Protein AF-A7S942-F1 (afdb_monomer)

Structure (mmCIF, N/CA/C/O backbone):
data_AF-A7S942-F1
#
_entry.id   AF-A7S942-F1
#
loop_
_atom_site.group_PDB
_atom_site.id
_atom_site.type_symbol
_atom_site.label_atom_id
_atom_site.label_alt_id
_atom_site.label_comp_id
_atom_site.label_asym_id
_atom_site.label_entity_id
_atom_site.la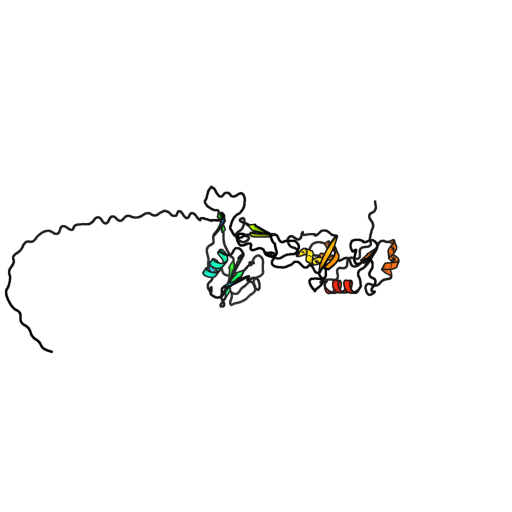bel_seq_id
_atom_site.pdbx_PDB_ins_code
_atom_site.Cartn_x
_atom_site.Cartn_y
_atom_site.Cartn_z
_atom_site.occupancy
_atom_site.B_iso_or_equiv
_atom_site.auth_seq_id
_atom_site.auth_comp_id
_atom_site.auth_asym_id
_atom_site.auth_atom_id
_atom_site.pdbx_PDB_model_num
ATOM 1 N N . MET A 1 1 ? 13.185 -8.027 -92.744 1.00 34.44 1 MET A N 1
ATOM 2 C CA . MET A 1 1 ? 13.408 -8.839 -93.962 1.00 34.44 1 MET A CA 1
ATOM 3 C C . MET A 1 1 ? 14.396 -8.065 -94.830 1.00 34.44 1 MET A C 1
ATOM 5 O O . MET A 1 1 ? 14.131 -6.890 -95.014 1.00 34.44 1 MET A O 1
ATOM 9 N N . ALA A 1 2 ? 15.506 -8.681 -95.282 1.00 33.75 2 ALA A N 1
ATOM 10 C CA . ALA A 1 2 ? 16.652 -8.059 -96.000 1.00 33.75 2 ALA A CA 1
ATOM 11 C C . ALA A 1 2 ? 17.402 -6.930 -95.217 1.00 33.75 2 ALA A C 1
ATOM 13 O O . ALA A 1 2 ? 16.785 -6.217 -94.440 1.00 33.75 2 ALA A O 1
ATOM 14 N N . ARG A 1 3 ? 18.746 -6.810 -95.173 1.00 27.22 3 ARG A N 1
ATOM 15 C CA . ARG A 1 3 ? 19.821 -6.839 -96.208 1.00 27.22 3 ARG A CA 1
ATOM 16 C C . ARG A 1 3 ? 19.696 -5.655 -97.195 1.00 27.22 3 ARG A C 1
ATOM 18 O O . ARG A 1 3 ? 18.591 -5.383 -97.626 1.00 27.22 3 ARG A O 1
ATOM 25 N N . HIS A 1 4 ? 20.755 -4.950 -97.616 1.00 33.97 4 HIS A N 1
ATOM 26 C CA . HIS A 1 4 ? 22.210 -5.160 -97.465 1.00 33.97 4 HIS A CA 1
ATOM 27 C C . HIS A 1 4 ? 23.001 -3.834 -97.591 1.00 33.97 4 HIS A C 1
ATOM 29 O O . HIS A 1 4 ? 22.507 -2.862 -98.143 1.00 33.97 4 HIS A O 1
ATOM 35 N N . LYS A 1 5 ? 24.246 -3.878 -97.099 1.00 33.66 5 LYS A N 1
ATOM 36 C CA . LYS A 1 5 ? 25.461 -3.081 -97.404 1.00 33.66 5 LYS A CA 1
ATOM 37 C C . LYS A 1 5 ? 25.443 -2.063 -98.573 1.00 33.66 5 LYS A C 1
ATOM 39 O O . LYS A 1 5 ? 25.055 -2.424 -99.679 1.00 33.66 5 LYS A O 1
ATOM 44 N N . ASN A 1 6 ? 26.118 -0.915 -98.382 1.00 33.31 6 ASN A N 1
ATOM 45 C CA . ASN A 1 6 ? 27.446 -0.646 -98.992 1.00 33.31 6 ASN A CA 1
ATOM 46 C C . ASN A 1 6 ? 28.085 0.695 -98.536 1.00 33.31 6 ASN A C 1
ATOM 48 O O . ASN A 1 6 ? 27.635 1.771 -98.909 1.00 33.31 6 ASN A O 1
ATOM 52 N N . THR A 1 7 ? 29.199 0.611 -97.799 1.00 34.44 7 THR A N 1
ATOM 53 C CA . THR A 1 7 ? 30.398 1.480 -97.944 1.00 34.44 7 THR A CA 1
ATOM 54 C C . THR A 1 7 ? 31.207 1.009 -99.181 1.00 34.44 7 THR A C 1
ATOM 56 O O . THR A 1 7 ? 30.840 -0.052 -99.698 1.00 34.44 7 THR A O 1
ATOM 59 N N . PRO A 1 8 ? 32.287 1.668 -99.691 1.00 45.91 8 PRO A N 1
ATOM 60 C CA . PRO A 1 8 ? 33.319 2.505 -99.028 1.00 45.91 8 PRO A CA 1
ATOM 61 C C . PRO A 1 8 ? 33.606 3.821 -99.834 1.00 45.91 8 PRO A C 1
ATOM 63 O O . PRO A 1 8 ? 32.652 4.323 -100.412 1.00 45.91 8 PRO A O 1
ATOM 66 N N . LEU A 1 9 ? 34.775 4.496 -99.935 1.00 30.47 9 LEU A N 1
ATOM 67 C CA . LEU A 1 9 ? 36.176 4.326 -99.467 1.00 30.47 9 LEU A CA 1
ATOM 68 C C . LEU A 1 9 ? 36.934 5.691 -99.512 1.00 30.47 9 LEU A C 1
ATOM 70 O O . LEU A 1 9 ? 36.535 6.554 -100.287 1.00 30.47 9 LEU A O 1
ATOM 74 N N . GLY A 1 10 ? 38.047 5.868 -98.772 1.00 30.11 10 GLY A N 1
ATOM 75 C CA . GLY A 1 10 ? 39.013 6.988 -98.952 1.00 30.11 10 GLY A CA 1
ATOM 76 C C . GLY A 1 10 ? 39.437 7.677 -97.639 1.00 30.11 10 GLY A C 1
ATOM 77 O O . GLY A 1 10 ? 38.800 8.634 -97.226 1.00 30.11 10 GLY A O 1
ATOM 78 N N . ILE A 1 11 ? 40.316 7.100 -96.808 1.00 32.66 11 ILE A N 1
ATOM 79 C CA . ILE A 1 11 ? 41.802 7.099 -96.879 1.00 32.66 11 ILE A CA 1
ATOM 80 C C . ILE A 1 11 ? 42.457 8.458 -96.506 1.00 32.66 11 ILE A C 1
ATOM 82 O O . ILE A 1 11 ? 42.504 9.371 -97.316 1.00 32.66 11 ILE A O 1
ATOM 86 N N . SER A 1 12 ? 42.956 8.522 -95.255 1.00 29.89 12 SER A N 1
ATOM 87 C CA . SER A 1 12 ? 44.301 8.927 -94.743 1.00 29.89 12 SER A CA 1
ATOM 88 C C . SER A 1 12 ? 45.365 9.576 -95.676 1.00 29.89 12 SER A C 1
ATOM 90 O O . SER A 1 12 ? 45.293 9.355 -96.878 1.00 29.89 12 SER A O 1
ATOM 92 N N . PRO A 1 13 ? 46.459 10.213 -95.160 1.00 42.75 13 PRO A N 1
ATOM 93 C CA . PRO A 1 13 ? 46.978 10.128 -93.780 1.00 42.75 13 PRO A CA 1
ATOM 94 C C . PRO A 1 13 ? 47.494 11.422 -93.093 1.00 42.75 13 PRO A C 1
ATOM 96 O O . PRO A 1 13 ? 47.703 12.474 -93.685 1.00 42.75 13 PRO A O 1
ATOM 99 N N . SER A 1 14 ? 47.765 11.232 -91.797 1.00 30.83 14 SER A N 1
ATOM 100 C CA . SER A 1 14 ? 48.616 11.964 -90.837 1.00 30.83 14 SER A CA 1
ATOM 101 C C . SER A 1 14 ? 49.996 12.437 -91.369 1.00 30.83 14 SER A C 1
ATOM 103 O O . SER A 1 14 ? 50.454 11.909 -92.383 1.00 30.83 14 SER A O 1
ATOM 105 N N . PRO A 1 15 ? 50.739 13.318 -90.645 1.00 42.16 15 PRO A N 1
ATOM 106 C CA . PRO A 1 15 ? 51.550 12.831 -89.509 1.00 42.16 15 PRO A CA 1
ATOM 107 C C . PRO A 1 15 ? 51.756 13.757 -88.279 1.00 42.16 15 PRO A C 1
ATOM 109 O O . PRO A 1 15 ? 51.834 14.973 -88.373 1.00 42.16 15 PRO A O 1
ATOM 112 N N . LEU A 1 16 ? 51.942 13.076 -87.138 1.00 28.72 16 LEU A N 1
ATOM 113 C CA . LEU A 1 16 ? 52.778 13.365 -85.953 1.00 28.72 16 LEU A CA 1
ATOM 114 C C . LEU A 1 16 ? 52.874 14.780 -85.330 1.00 28.72 16 LEU A C 1
ATOM 116 O O . LEU A 1 16 ? 53.454 15.705 -85.884 1.00 28.72 16 LEU A O 1
ATOM 120 N N . GLY A 1 17 ? 52.560 14.817 -84.028 1.00 30.25 17 GLY A N 1
ATOM 121 C CA . GLY A 1 17 ? 53.091 15.775 -83.052 1.00 30.25 17 GLY A CA 1
ATOM 122 C C . GLY A 1 17 ? 53.088 15.176 -81.638 1.00 30.25 17 GLY A C 1
ATOM 123 O O . GLY A 1 17 ? 52.076 15.230 -80.946 1.00 30.25 17 GLY A O 1
ATOM 124 N N . LEU A 1 18 ? 54.200 14.567 -81.208 1.00 31.45 18 LEU A N 1
ATOM 125 C CA . LEU A 1 18 ? 54.407 14.158 -79.808 1.00 31.45 18 LEU A CA 1
ATOM 126 C C . LEU A 1 18 ? 54.722 15.391 -78.946 1.00 31.45 18 LEU A C 1
ATOM 128 O O . LEU A 1 18 ? 55.593 16.160 -79.334 1.00 31.45 18 LEU A O 1
ATOM 132 N N . SER A 1 19 ? 54.141 15.495 -77.742 1.00 32.22 19 SER A N 1
ATOM 133 C CA . SER A 1 19 ? 54.883 15.663 -76.469 1.00 32.22 19 SER A CA 1
ATOM 134 C C . SER A 1 19 ? 53.949 15.923 -75.270 1.00 32.22 19 SER A C 1
ATOM 136 O O . SER A 1 19 ? 52.896 16.531 -75.415 1.00 32.22 19 SER A O 1
ATOM 138 N N . GLY A 1 20 ? 54.389 15.525 -74.070 1.00 33.91 20 GLY A N 1
ATOM 139 C CA . GLY A 1 20 ? 54.101 16.267 -72.834 1.00 33.91 20 GLY A CA 1
ATOM 140 C C . GLY A 1 20 ? 52.735 16.074 -72.165 1.00 33.91 20 GLY A C 1
ATOM 141 O O . GLY A 1 20 ? 51.849 16.915 -72.280 1.00 33.91 20 GLY A O 1
ATOM 142 N N . LYS A 1 21 ? 52.608 15.049 -71.311 1.00 34.78 21 LYS A N 1
ATOM 143 C CA . LYS A 1 21 ? 51.589 15.059 -70.245 1.00 34.78 21 LYS A CA 1
ATOM 144 C C . LYS A 1 21 ? 51.932 16.148 -69.220 1.00 34.78 21 LYS A C 1
ATOM 146 O O . LYS A 1 21 ? 52.963 16.039 -68.564 1.00 34.78 21 LYS A O 1
ATOM 151 N N . ILE A 1 22 ? 51.028 17.099 -68.986 1.00 38.22 22 ILE A N 1
ATOM 152 C CA . ILE A 1 22 ? 50.973 17.857 -67.727 1.00 38.22 22 ILE A CA 1
ATOM 153 C C . ILE A 1 22 ? 49.636 17.532 -67.068 1.00 38.22 22 ILE A C 1
ATOM 155 O O . ILE A 1 22 ? 48.564 17.868 -67.566 1.00 38.22 22 ILE A O 1
ATOM 159 N N . MET A 1 23 ? 49.714 16.787 -65.969 1.00 35.59 23 MET A N 1
ATOM 160 C CA . MET A 1 23 ? 48.558 16.302 -65.228 1.00 35.59 23 MET A CA 1
ATOM 161 C C . MET A 1 23 ? 48.046 17.429 -64.328 1.00 35.59 23 MET A C 1
ATOM 163 O O . MET A 1 23 ? 48.700 17.778 -63.350 1.00 35.59 23 MET A O 1
ATOM 167 N N . SER A 1 24 ? 46.899 18.018 -64.675 1.00 36.00 24 SER A N 1
ATOM 168 C CA . SER A 1 24 ? 46.267 19.055 -63.854 1.00 36.00 24 SER A CA 1
ATOM 169 C C . SER A 1 24 ? 45.691 18.425 -62.585 1.00 36.00 24 SER A C 1
ATOM 171 O O . SER A 1 24 ? 44.648 17.769 -62.613 1.00 36.00 24 SER A O 1
ATOM 173 N N . ILE A 1 25 ? 46.414 18.571 -61.475 1.00 41.03 25 ILE A N 1
ATOM 174 C CA . ILE A 1 25 ? 46.003 18.076 -60.161 1.00 41.03 25 ILE A CA 1
ATOM 175 C C . ILE A 1 25 ? 45.047 19.110 -59.562 1.00 41.03 25 ILE A C 1
ATOM 177 O O . ILE A 1 25 ? 45.483 20.148 -59.066 1.00 41.03 25 ILE A O 1
ATOM 181 N N . LEU A 1 26 ? 43.740 18.828 -59.591 1.00 39.12 26 LEU A N 1
ATOM 182 C CA . LEU A 1 26 ? 42.778 19.583 -58.786 1.00 39.12 26 LEU A CA 1
ATOM 183 C C . LEU A 1 26 ? 43.170 19.460 -57.303 1.00 39.12 26 LEU A C 1
ATOM 185 O O . LEU A 1 26 ? 43.306 18.331 -56.818 1.00 39.12 26 LEU A O 1
ATOM 189 N N . PRO A 1 27 ? 43.287 20.567 -56.547 1.00 44.50 27 PRO A N 1
ATOM 190 C CA . PRO A 1 27 ? 43.413 20.490 -55.103 1.00 44.50 27 PRO A CA 1
ATOM 191 C C . PRO A 1 27 ? 42.068 20.039 -54.526 1.00 44.50 27 PRO A C 1
ATOM 193 O O . PRO A 1 27 ? 41.159 20.840 -54.303 1.00 44.50 27 PRO A O 1
ATOM 196 N N . PHE A 1 28 ? 41.940 18.735 -54.278 1.00 44.09 28 PHE A N 1
ATOM 197 C CA . PHE A 1 28 ? 40.869 18.186 -53.455 1.00 44.09 28 PHE A CA 1
ATOM 198 C C . PHE A 1 28 ? 41.079 18.703 -52.026 1.00 44.09 28 PHE A C 1
ATOM 200 O O . PHE A 1 28 ? 41.795 18.103 -51.225 1.00 44.09 28 PHE A O 1
ATOM 207 N N . MET A 1 29 ? 40.485 19.860 -51.724 1.00 42.03 29 MET A N 1
ATOM 208 C CA . MET A 1 29 ? 40.439 20.423 -50.379 1.00 42.03 29 MET A CA 1
ATOM 209 C C . MET A 1 29 ? 39.590 19.501 -49.505 1.00 42.03 29 MET A C 1
ATOM 211 O O . MET A 1 29 ? 38.385 19.690 -49.349 1.00 42.03 29 MET A O 1
ATOM 215 N N . LEU A 1 30 ? 40.237 18.474 -48.949 1.00 44.47 30 LEU A N 1
ATOM 216 C CA . LEU A 1 30 ? 39.705 17.644 -47.880 1.00 44.47 30 LEU A CA 1
ATOM 217 C C . LEU A 1 30 ? 39.506 18.532 -46.654 1.00 44.47 30 LEU A C 1
ATOM 219 O O . LEU A 1 30 ? 40.376 18.651 -45.790 1.00 44.47 30 LEU A O 1
ATOM 223 N N . VAL A 1 31 ? 38.331 19.157 -46.589 1.00 44.62 31 VAL A N 1
ATOM 224 C CA . VAL A 1 31 ? 37.811 19.763 -45.371 1.00 44.62 31 VAL A CA 1
ATOM 225 C C . VAL A 1 31 ? 37.584 18.622 -44.388 1.00 44.62 31 VAL A C 1
ATOM 227 O O . VAL A 1 31 ? 36.506 18.032 -44.317 1.00 44.62 31 VAL A O 1
ATOM 230 N N . PHE A 1 32 ? 38.625 18.297 -43.621 1.00 45.38 32 PHE A N 1
ATOM 231 C CA . PHE A 1 32 ? 38.483 17.562 -42.378 1.00 45.38 32 PHE A CA 1
ATOM 232 C C . PHE A 1 32 ? 37.648 18.432 -41.443 1.00 45.38 32 PHE A C 1
ATOM 234 O O . PHE A 1 32 ? 38.178 19.222 -40.664 1.00 45.38 32 PHE A O 1
ATOM 241 N N . ALA A 1 33 ? 36.327 18.290 -41.547 1.00 44.78 33 ALA A N 1
ATOM 242 C CA . ALA A 1 33 ? 35.380 18.799 -40.578 1.00 44.78 33 ALA A CA 1
ATOM 243 C C . ALA A 1 33 ? 35.640 18.057 -39.263 1.00 44.78 33 ALA A C 1
ATOM 245 O O . ALA A 1 33 ? 35.042 17.024 -38.962 1.00 44.78 33 ALA A O 1
ATOM 246 N N . SER A 1 34 ? 36.590 18.577 -38.491 1.00 47.50 34 SER A N 1
ATOM 247 C CA . SER A 1 34 ? 36.948 18.130 -37.156 1.00 47.50 34 SER A CA 1
ATOM 248 C C . SER A 1 34 ? 35.849 18.538 -36.178 1.00 47.50 34 SER A C 1
ATOM 250 O O . SER A 1 34 ? 36.061 19.304 -35.241 1.00 47.50 34 SER A O 1
ATOM 252 N N . ILE A 1 35 ? 34.656 17.9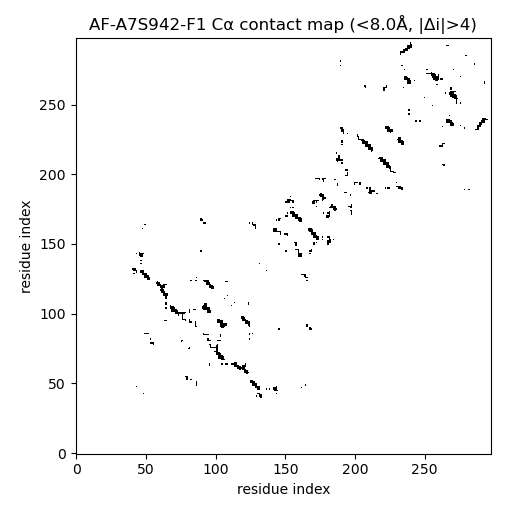60 -36.364 1.00 52.94 35 ILE A N 1
ATOM 253 C CA . ILE A 1 35 ? 33.538 18.022 -35.423 1.00 52.94 35 ILE A CA 1
ATOM 254 C C . ILE A 1 35 ? 33.885 17.146 -34.205 1.00 52.94 35 ILE A C 1
ATOM 256 O O . ILE A 1 35 ? 33.188 16.198 -33.852 1.00 52.94 35 ILE A O 1
ATOM 260 N N . ARG A 1 36 ? 34.954 17.510 -33.483 1.00 51.25 36 ARG A N 1
ATOM 261 C CA . ARG A 1 36 ? 35.120 17.208 -32.054 1.00 51.25 36 ARG A CA 1
ATOM 262 C C . ARG A 1 36 ? 34.217 18.143 -31.245 1.00 51.25 36 ARG A C 1
ATOM 264 O O . ARG A 1 36 ? 34.647 18.838 -30.334 1.00 51.25 36 ARG A O 1
ATOM 271 N N . GLY A 1 37 ? 32.943 18.144 -31.621 1.00 44.31 37 GLY A N 1
ATOM 272 C CA . GLY A 1 37 ? 31.853 18.888 -31.015 1.00 44.31 37 GLY A CA 1
ATOM 273 C C . GLY A 1 37 ? 30.874 17.930 -30.354 1.00 44.31 37 GLY A C 1
ATOM 274 O O . GLY A 1 37 ? 29.687 17.960 -30.661 1.00 44.31 37 GLY A O 1
ATOM 275 N N . HIS A 1 38 ? 31.348 17.070 -29.447 1.00 36.78 38 HIS A N 1
ATOM 276 C CA . HIS A 1 38 ? 30.457 16.362 -28.524 1.00 36.78 38 HIS A CA 1
ATOM 277 C C . HIS A 1 38 ? 29.955 17.325 -27.442 1.00 36.78 38 HIS A C 1
ATOM 279 O O . HIS A 1 38 ? 30.196 17.139 -26.252 1.00 36.78 38 HIS A O 1
ATOM 285 N N . VAL A 1 39 ? 29.190 18.3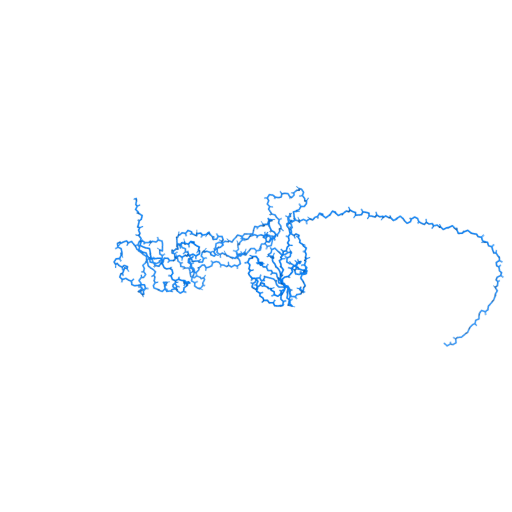36 -27.862 1.00 37.84 39 VAL A N 1
ATOM 286 C CA . VAL A 1 39 ? 28.248 19.017 -26.976 1.00 37.84 39 VAL A CA 1
ATOM 287 C C . VAL A 1 39 ? 27.049 18.086 -26.817 1.00 37.84 39 VAL A C 1
ATOM 289 O O . VAL A 1 39 ? 25.968 18.319 -27.349 1.00 37.84 39 VAL A O 1
ATOM 292 N N . ILE A 1 40 ? 27.248 16.996 -26.069 1.00 45.62 40 ILE A N 1
ATOM 293 C CA . ILE A 1 40 ? 26.134 16.257 -25.476 1.00 45.62 40 ILE A CA 1
ATOM 294 C C . ILE A 1 40 ? 25.662 17.094 -24.285 1.00 45.62 40 ILE A C 1
ATOM 296 O O . ILE A 1 40 ? 25.871 16.753 -23.123 1.00 45.62 40 ILE A O 1
ATOM 300 N N . ALA A 1 41 ? 25.025 18.224 -24.588 1.00 47.28 41 ALA A N 1
ATOM 301 C CA . ALA A 1 41 ? 24.098 18.821 -23.653 1.00 47.28 41 ALA A CA 1
ATOM 302 C C . ALA A 1 41 ? 22.946 17.819 -23.528 1.00 47.28 41 ALA A C 1
ATOM 304 O O . ALA A 1 41 ? 22.074 17.758 -24.393 1.00 47.28 41 ALA A O 1
ATOM 305 N N . GLN A 1 42 ? 22.979 16.983 -22.487 1.00 59.25 42 GLN A N 1
ATOM 306 C CA . GLN A 1 42 ? 21.836 16.160 -22.104 1.00 59.25 42 GLN A CA 1
ATOM 307 C C . GLN A 1 42 ? 20.739 17.111 -21.621 1.00 59.25 42 GLN A C 1
ATOM 309 O O . GLN A 1 42 ? 20.647 17.467 -20.447 1.00 59.25 42 GLN A O 1
ATOM 314 N N . THR A 1 43 ? 19.955 17.598 -22.579 1.00 64.25 43 THR A N 1
ATOM 315 C CA . THR A 1 43 ? 18.843 18.507 -22.353 1.00 64.25 43 THR A CA 1
ATOM 316 C C . THR A 1 43 ? 17.736 17.737 -21.654 1.00 64.25 43 THR A C 1
ATOM 318 O O . THR A 1 43 ? 17.036 16.929 -22.255 1.00 64.25 43 THR A O 1
ATOM 321 N N . CYS A 1 44 ? 17.590 17.983 -20.356 1.00 74.69 44 CYS A N 1
ATOM 322 C CA . CYS A 1 44 ? 16.469 17.501 -19.564 1.00 74.69 44 CYS A CA 1
ATOM 323 C C . CYS A 1 44 ? 15.390 18.583 -19.566 1.00 74.69 44 CYS A C 1
ATOM 325 O O . CYS A 1 44 ? 15.536 19.543 -18.809 1.00 74.69 44 CYS A O 1
ATOM 327 N N . PRO A 1 45 ? 14.314 18.473 -20.376 1.00 68.00 45 PRO A N 1
ATOM 328 C CA . PRO A 1 45 ? 13.369 19.578 -20.570 1.00 68.00 45 PRO A CA 1
ATOM 329 C C . PRO A 1 45 ? 12.664 19.996 -19.276 1.00 68.00 45 PRO A C 1
ATOM 331 O O . PRO A 1 45 ? 12.244 21.138 -19.140 1.00 68.00 45 PRO A O 1
ATOM 334 N N . GLN A 1 46 ? 12.561 19.064 -18.323 1.00 72.19 46 GLN A N 1
ATOM 335 C CA . GLN A 1 46 ? 11.953 19.272 -17.010 1.00 72.19 46 GLN A CA 1
ATOM 336 C C . GLN A 1 46 ? 12.977 19.585 -15.905 1.00 72.19 46 GLN A C 1
ATOM 338 O O . GLN A 1 46 ? 12.577 19.996 -14.825 1.00 72.19 46 GLN A O 1
ATOM 343 N N . GLY A 1 47 ? 14.283 19.421 -16.151 1.00 77.44 47 GLY A N 1
ATOM 344 C CA . GLY A 1 47 ? 15.358 19.648 -15.174 1.00 77.44 47 GLY A CA 1
ATOM 345 C C . GLY A 1 47 ? 16.177 18.399 -14.832 1.00 77.44 47 GLY A C 1
ATOM 346 O O . GLY A 1 47 ? 17.402 18.452 -14.882 1.00 77.44 47 GLY A O 1
ATOM 347 N N . VAL A 1 48 ? 15.542 17.262 -14.537 1.00 84.56 48 VAL A N 1
ATOM 348 C CA . VAL A 1 48 ? 16.230 16.004 -14.182 1.00 84.56 48 VAL A CA 1
ATOM 349 C C . VAL A 1 48 ? 15.797 14.855 -15.093 1.00 84.56 48 VAL A C 1
ATOM 351 O O . VAL A 1 48 ? 14.607 14.652 -15.320 1.00 84.56 48 VAL A O 1
ATOM 354 N N . CYS A 1 49 ? 16.766 14.076 -15.582 1.00 87.19 49 CYS A N 1
ATOM 355 C CA . CYS A 1 49 ? 16.546 12.838 -16.335 1.00 87.19 49 CYS A CA 1
ATOM 356 C C . CYS A 1 49 ? 17.125 11.614 -15.609 1.00 87.19 49 CYS A C 1
ATOM 358 O O . CYS A 1 49 ? 17.899 11.728 -14.657 1.00 87.19 49 CYS A O 1
ATOM 360 N N . TYR A 1 50 ? 16.831 10.424 -16.144 1.00 89.25 50 TYR A N 1
ATOM 361 C CA . TYR A 1 50 ? 17.392 9.154 -15.683 1.00 89.25 50 TYR A CA 1
ATOM 362 C C . TYR A 1 50 ? 18.083 8.411 -16.833 1.00 89.25 50 TYR A C 1
ATOM 364 O O . TYR A 1 50 ? 17.433 7.837 -17.706 1.00 89.25 50 TYR A O 1
ATOM 372 N N . GLY A 1 51 ? 19.416 8.410 -16.840 1.00 86.75 51 GLY A N 1
ATOM 373 C CA . GLY A 1 51 ? 20.228 7.752 -17.869 1.00 86.75 51 GLY A CA 1
ATOM 374 C C . GLY A 1 51 ? 20.663 6.350 -17.445 1.00 86.75 51 GLY A C 1
ATOM 375 O O . GLY A 1 51 ? 21.068 6.150 -16.305 1.00 86.75 51 GLY A O 1
ATOM 376 N N . GLY A 1 52 ? 20.622 5.369 -18.344 1.00 88.12 52 GLY A N 1
ATOM 377 C CA . GLY A 1 52 ? 21.078 4.003 -18.071 1.00 88.12 52 GLY A CA 1
ATOM 378 C C . GLY A 1 52 ? 21.580 3.311 -19.335 1.00 88.12 52 GLY A C 1
ATOM 379 O O . GLY A 1 52 ? 21.288 3.755 -20.442 1.00 88.12 52 GLY A O 1
ATOM 380 N N . VAL A 1 53 ? 22.326 2.217 -19.172 1.00 90.62 53 VAL A N 1
ATOM 381 C CA . VAL A 1 53 ? 22.863 1.421 -20.288 1.00 90.62 53 VAL A CA 1
ATOM 382 C C . VAL A 1 53 ? 22.428 -0.029 -20.116 1.00 90.62 53 VAL A C 1
ATOM 384 O O . VAL A 1 53 ? 22.716 -0.643 -19.087 1.00 90.62 53 VAL A O 1
ATOM 387 N N . PHE A 1 54 ? 21.756 -0.576 -21.130 1.00 94.69 54 PHE A N 1
ATOM 388 C CA . PHE A 1 54 ? 21.360 -1.981 -21.159 1.00 94.69 54 PHE A CA 1
ATOM 389 C C . PHE A 1 54 ? 22.581 -2.912 -21.177 1.00 94.69 54 PHE A C 1
ATOM 391 O O . PHE A 1 54 ? 23.559 -2.668 -21.885 1.00 94.69 54 PHE A O 1
ATOM 398 N N . LYS A 1 55 ? 22.508 -4.018 -20.429 1.00 94.19 55 LYS A N 1
ATOM 399 C CA . LYS A 1 55 ? 23.552 -5.048 -20.378 1.00 94.19 55 LYS A CA 1
ATOM 400 C C . LYS A 1 55 ? 22.926 -6.439 -20.291 1.00 94.19 55 LYS A C 1
ATOM 402 O O . LYS A 1 55 ? 22.532 -6.881 -19.215 1.00 94.19 55 LYS A O 1
ATOM 407 N N . ALA A 1 56 ? 22.913 -7.164 -21.408 1.00 92.75 56 ALA A N 1
ATOM 408 C CA . ALA A 1 56 ? 22.292 -8.491 -21.504 1.00 92.75 56 ALA A CA 1
ATOM 409 C C . ALA A 1 56 ? 22.787 -9.506 -20.451 1.00 92.75 56 ALA A C 1
ATOM 411 O O . ALA A 1 56 ? 22.011 -10.334 -19.985 1.00 92.75 56 ALA A O 1
ATOM 412 N N . LYS A 1 57 ? 24.060 -9.417 -20.039 1.00 94.75 57 LYS A N 1
ATOM 413 C CA . LYS A 1 57 ? 24.673 -10.323 -19.050 1.00 94.75 57 LYS A CA 1
ATOM 414 C C . LYS A 1 57 ? 24.205 -10.131 -17.601 1.00 94.75 57 LYS A C 1
ATOM 416 O O . LYS A 1 57 ? 24.599 -10.916 -16.750 1.00 94.75 57 LYS A O 1
ATOM 421 N N . GLU A 1 58 ? 23.438 -9.082 -17.304 1.00 95.19 58 GLU A N 1
ATOM 422 C CA . GLU A 1 58 ? 22.961 -8.794 -15.942 1.00 95.19 58 GLU A CA 1
ATOM 423 C C . GLU A 1 58 ? 21.558 -9.372 -15.658 1.00 95.19 58 GLU A C 1
ATOM 425 O O . GLU A 1 58 ? 21.024 -9.157 -14.573 1.00 95.19 58 GLU A O 1
ATOM 430 N N . GLY A 1 59 ? 20.967 -10.105 -16.612 1.00 96.31 59 GLY A N 1
ATOM 431 C CA . GLY A 1 59 ? 19.667 -10.761 -16.453 1.00 96.31 59 GLY A CA 1
ATOM 432 C C . GLY A 1 59 ? 19.732 -12.067 -15.659 1.00 96.31 59 GLY A C 1
ATOM 433 O O . GLY A 1 59 ? 20.576 -12.927 -15.921 1.00 96.31 59 GLY A O 1
ATOM 434 N N . ILE A 1 60 ? 18.799 -12.239 -14.724 1.00 97.69 60 ILE A N 1
ATOM 435 C CA . ILE A 1 60 ? 18.625 -13.448 -13.916 1.00 97.69 60 ILE A CA 1
ATOM 436 C C . ILE A 1 60 ? 17.695 -14.397 -14.678 1.00 97.69 60 ILE A C 1
ATOM 438 O O . ILE A 1 60 ? 16.493 -14.158 -14.780 1.00 97.69 60 ILE A O 1
ATOM 442 N N . LYS A 1 61 ? 18.264 -15.461 -15.252 1.00 97.69 61 LYS A N 1
ATOM 443 C CA . LYS A 1 61 ? 17.519 -16.471 -16.021 1.00 97.69 61 LYS A CA 1
ATOM 444 C C . LYS A 1 61 ? 16.741 -17.414 -15.106 1.00 97.69 61 LYS A C 1
ATOM 446 O O . LYS A 1 61 ? 17.220 -17.768 -14.031 1.00 97.69 61 LYS A O 1
ATOM 451 N N . GLY A 1 62 ? 15.593 -17.887 -15.581 1.00 97.50 62 GLY A N 1
ATOM 452 C CA . GLY A 1 62 ? 14.786 -18.883 -14.885 1.00 97.50 62 GLY A CA 1
ATOM 453 C C . GLY A 1 62 ? 14.050 -18.339 -13.660 1.00 97.50 62 GLY A C 1
ATOM 454 O O . GLY A 1 62 ? 13.644 -19.123 -12.801 1.00 97.50 62 GLY A O 1
ATOM 455 N N . GLN A 1 63 ? 13.912 -17.015 -13.543 1.00 96.94 63 GLN A N 1
ATOM 456 C CA . GLN A 1 63 ? 13.275 -16.347 -12.410 1.00 96.94 63 GLN A CA 1
ATOM 457 C C . GLN A 1 63 ? 12.448 -15.138 -12.851 1.00 96.94 63 GLN A C 1
ATOM 459 O O . GLN A 1 63 ? 12.801 -14.448 -13.807 1.00 96.94 63 GLN A O 1
ATOM 464 N N . HIS A 1 64 ? 11.366 -14.867 -12.117 1.00 97.25 64 HIS A N 1
ATOM 465 C CA . HIS A 1 64 ? 10.461 -13.747 -12.374 1.00 97.25 64 HIS A CA 1
ATOM 466 C C . HIS A 1 64 ? 9.794 -13.217 -11.096 1.00 97.25 64 HIS A C 1
ATOM 468 O O . HIS A 1 64 ? 9.731 -13.908 -10.075 1.00 97.25 64 HIS A O 1
ATOM 474 N N . LEU A 1 65 ? 9.274 -11.991 -11.150 1.00 97.31 65 LEU A N 1
ATOM 475 C CA . LEU A 1 65 ? 8.349 -11.438 -10.165 1.00 97.31 65 LEU A CA 1
ATOM 476 C C . LEU A 1 65 ? 6.908 -11.690 -10.629 1.00 97.31 65 LEU A C 1
ATOM 478 O O . LEU A 1 65 ? 6.433 -11.095 -11.596 1.00 97.31 65 LEU A O 1
ATOM 482 N N . LEU A 1 66 ? 6.205 -12.576 -9.923 1.00 94.94 66 LEU A N 1
ATOM 483 C CA . LEU A 1 66 ? 4.805 -12.908 -10.188 1.00 94.94 66 LEU A CA 1
ATOM 484 C C . LEU A 1 66 ? 3.866 -11.856 -9.576 1.00 94.94 66 LEU A C 1
ATOM 486 O O . LEU A 1 66 ? 3.973 -11.560 -8.389 1.00 94.94 66 LEU A O 1
ATOM 490 N N . GLY A 1 67 ? 2.915 -11.344 -10.363 1.00 93.69 67 GLY A N 1
ATOM 491 C CA . GLY A 1 67 ? 1.834 -10.472 -9.875 1.00 93.69 67 GLY A CA 1
ATOM 492 C C . GLY A 1 67 ? 2.183 -8.986 -9.720 1.00 93.69 67 GLY A C 1
ATOM 493 O O . GLY A 1 67 ? 1.375 -8.241 -9.176 1.00 93.69 67 GLY A O 1
ATOM 494 N N . PHE A 1 68 ? 3.351 -8.544 -10.200 1.00 94.44 68 PHE A N 1
ATOM 495 C CA . PHE A 1 68 ? 3.814 -7.147 -10.092 1.00 94.44 68 PHE A CA 1
ATOM 496 C C . PHE A 1 68 ? 3.955 -6.422 -11.444 1.00 94.44 68 PHE A C 1
ATOM 498 O O . PHE A 1 68 ? 4.506 -5.321 -11.496 1.00 94.44 68 PHE A O 1
ATOM 505 N N . SER A 1 69 ? 3.467 -7.034 -12.529 1.00 96.06 69 SER A N 1
ATOM 506 C CA . SER A 1 69 ? 3.420 -6.424 -13.862 1.00 96.06 69 SER A CA 1
ATOM 507 C C . SER A 1 69 ? 2.233 -5.477 -13.989 1.00 96.06 69 SER A C 1
ATOM 509 O O . SER A 1 69 ? 1.089 -5.885 -13.794 1.00 96.06 69 SER A O 1
ATOM 511 N N . TYR A 1 70 ? 2.515 -4.220 -14.334 1.00 94.62 70 TYR A N 1
ATOM 512 C CA . TYR A 1 70 ? 1.503 -3.187 -14.597 1.00 94.62 70 TYR A CA 1
ATOM 513 C C . TYR A 1 70 ? 1.340 -2.890 -16.094 1.00 94.62 70 TYR A C 1
ATOM 515 O O . TYR A 1 70 ? 0.381 -2.234 -16.500 1.00 94.62 70 TYR A O 1
ATOM 523 N N . LYS A 1 71 ? 2.280 -3.357 -16.928 1.00 96.31 71 LYS A N 1
ATOM 524 C CA . LYS A 1 71 ? 2.272 -3.156 -18.380 1.00 96.31 71 LYS A CA 1
ATOM 525 C C . LYS A 1 71 ? 2.962 -4.329 -19.071 1.00 96.31 71 LYS A C 1
ATOM 527 O O . LYS A 1 71 ? 4.144 -4.577 -18.841 1.00 96.31 71 LYS A O 1
ATOM 532 N N . ASN A 1 72 ? 2.222 -5.029 -19.930 1.00 96.88 72 ASN A N 1
ATOM 533 C CA . ASN A 1 72 ? 2.734 -6.112 -20.770 1.00 96.88 72 ASN A CA 1
ATOM 534 C C . ASN A 1 72 ? 2.832 -5.632 -22.231 1.00 96.88 72 ASN A C 1
ATOM 536 O O . ASN A 1 72 ? 1.924 -4.981 -22.748 1.00 96.88 72 ASN A O 1
ATOM 540 N N . LEU A 1 73 ? 3.959 -5.927 -22.874 1.00 97.31 73 LEU A N 1
ATOM 541 C CA . LEU A 1 73 ? 4.339 -5.521 -24.222 1.00 97.31 73 LEU A CA 1
ATOM 542 C C . LEU A 1 73 ? 4.644 -6.780 -25.051 1.00 97.31 73 LEU A C 1
ATOM 544 O O . LEU A 1 73 ? 5.801 -7.154 -25.249 1.00 97.31 73 LEU A O 1
ATOM 548 N N . SER A 1 74 ? 3.597 -7.439 -25.549 1.00 95.31 74 SER A N 1
ATOM 549 C CA . SER A 1 74 ? 3.667 -8.710 -26.300 1.00 95.31 74 SER A CA 1
ATOM 550 C C . SER A 1 74 ? 4.441 -8.638 -27.630 1.00 95.31 74 SER A C 1
ATOM 552 O O . SER A 1 74 ? 4.921 -9.653 -28.151 1.00 95.31 74 SER A O 1
ATOM 554 N N . THR A 1 75 ? 4.598 -7.431 -28.179 1.00 94.94 75 THR A N 1
ATOM 555 C CA . THR A 1 75 ? 5.413 -7.136 -29.368 1.00 94.94 75 THR A CA 1
ATOM 556 C C . THR A 1 75 ? 6.901 -6.952 -29.046 1.00 94.94 75 THR A C 1
ATOM 558 O O . THR A 1 75 ? 7.743 -7.076 -29.935 1.00 94.94 75 THR A O 1
ATOM 561 N N . VAL A 1 76 ? 7.263 -6.703 -27.782 1.00 95.31 76 VAL A N 1
ATOM 562 C CA . VAL A 1 76 ? 8.642 -6.444 -27.343 1.00 95.31 76 VAL A CA 1
ATOM 563 C C . VAL A 1 76 ? 9.223 -7.711 -26.718 1.00 95.31 76 VAL A C 1
ATOM 565 O O . VAL A 1 76 ? 9.158 -7.922 -25.515 1.00 95.31 76 VAL A O 1
ATOM 568 N N . ARG A 1 77 ? 9.817 -8.575 -27.547 1.00 92.62 77 ARG A N 1
ATOM 569 C CA . ARG A 1 77 ? 10.333 -9.898 -27.127 1.00 92.62 77 ARG A CA 1
ATOM 570 C C . ARG A 1 77 ? 11.845 -9.953 -26.886 1.00 92.62 77 ARG A C 1
ATOM 572 O O . ARG A 1 77 ? 12.455 -11.013 -26.962 1.00 92.62 77 ARG A O 1
ATOM 579 N N . HIS A 1 78 ? 12.481 -8.807 -26.651 1.00 94.31 78 HIS A N 1
ATOM 580 C CA . HIS A 1 78 ? 13.925 -8.722 -26.432 1.00 94.31 78 HIS A CA 1
ATOM 581 C C . HIS A 1 78 ? 14.267 -7.731 -25.313 1.00 94.31 78 HIS A C 1
ATOM 583 O O . HIS A 1 78 ? 13.681 -6.653 -25.197 1.00 94.31 78 HIS A O 1
ATOM 589 N N . ALA A 1 79 ? 15.253 -8.095 -24.488 1.00 96.38 79 ALA A N 1
ATOM 590 C CA . ALA A 1 79 ? 15.562 -7.393 -23.242 1.00 96.38 79 ALA A CA 1
ATOM 591 C C . ALA A 1 79 ? 16.011 -5.933 -23.424 1.00 96.38 79 ALA A C 1
ATOM 593 O O . ALA A 1 79 ? 15.696 -5.106 -22.575 1.00 96.38 79 ALA A O 1
ATOM 594 N N . GLN A 1 80 ? 16.661 -5.577 -24.539 1.00 96.38 80 GLN A N 1
ATOM 595 C CA . GLN A 1 80 ? 17.030 -4.182 -24.818 1.00 96.38 80 GLN A CA 1
ATOM 596 C C . GLN A 1 80 ? 15.806 -3.288 -25.078 1.00 96.38 80 GLN A C 1
ATOM 598 O O . GLN A 1 80 ? 15.742 -2.177 -24.560 1.00 96.38 80 GLN A O 1
ATOM 603 N N . GLY A 1 81 ? 14.816 -3.767 -25.837 1.00 96.50 81 GLY A N 1
ATOM 604 C CA . GLY A 1 81 ? 13.564 -3.040 -26.062 1.00 96.50 81 GLY A CA 1
ATOM 605 C C . GLY A 1 81 ? 12.747 -2.927 -24.777 1.00 96.50 81 GLY A C 1
ATOM 606 O O . GLY A 1 81 ? 12.203 -1.867 -24.484 1.00 96.50 81 GLY A O 1
ATOM 607 N N . CYS A 1 82 ? 12.743 -3.989 -23.965 1.00 97.44 82 CYS A N 1
ATOM 608 C CA . CYS A 1 82 ? 12.089 -3.998 -22.659 1.00 97.44 82 CYS A CA 1
ATOM 609 C C . CYS A 1 82 ? 12.743 -3.009 -21.676 1.00 97.44 82 CYS A C 1
ATOM 611 O O . CYS A 1 82 ? 12.048 -2.231 -21.026 1.00 97.44 82 CYS A O 1
ATOM 613 N N . PHE A 1 83 ? 14.081 -2.947 -21.653 1.00 97.19 83 PHE A N 1
ATOM 614 C CA . PHE A 1 83 ? 14.841 -1.922 -20.937 1.00 97.19 83 PHE A CA 1
ATOM 615 C C . PHE A 1 83 ? 14.464 -0.510 -21.397 1.00 97.19 83 PHE A C 1
ATOM 617 O O . PHE A 1 83 ? 14.175 0.338 -20.557 1.00 97.19 83 PHE A O 1
ATOM 624 N N . SER A 1 84 ? 14.435 -0.252 -22.709 1.00 95.44 84 SER A N 1
ATOM 625 C CA . SER A 1 84 ? 14.080 1.065 -23.254 1.00 95.44 84 SER A CA 1
ATOM 626 C C . SER A 1 84 ? 12.643 1.468 -22.916 1.00 95.44 84 SER A C 1
ATOM 628 O O . SER A 1 84 ? 12.403 2.631 -22.602 1.00 95.44 84 SER A O 1
ATOM 630 N N . ALA A 1 85 ? 11.693 0.530 -22.924 1.00 96.38 85 ALA A N 1
ATOM 631 C CA . ALA A 1 85 ? 10.330 0.789 -22.469 1.00 96.38 85 ALA A CA 1
ATOM 632 C C . ALA A 1 85 ? 10.298 1.121 -20.965 1.00 96.38 85 ALA A C 1
ATOM 634 O O . ALA A 1 85 ? 9.770 2.156 -20.574 1.00 96.38 85 ALA A O 1
ATOM 635 N N . CYS A 1 86 ? 10.948 0.303 -20.132 1.00 96.31 86 CYS A N 1
ATOM 636 C CA . CYS A 1 86 ? 11.035 0.504 -18.684 1.00 9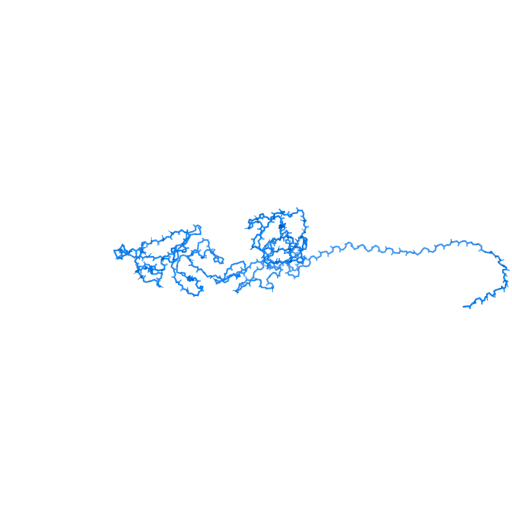6.31 86 CYS A CA 1
ATOM 637 C C . CYS A 1 86 ? 11.700 1.837 -18.298 1.00 96.31 86 CYS A C 1
ATOM 639 O O . CYS A 1 86 ? 11.219 2.554 -17.424 1.00 96.31 86 CYS A O 1
ATOM 641 N N . ALA A 1 87 ? 12.795 2.206 -18.965 1.00 93.69 87 ALA A N 1
ATOM 642 C CA . ALA A 1 87 ? 13.569 3.408 -18.663 1.00 93.69 87 ALA A CA 1
ATOM 643 C C . ALA A 1 87 ? 12.764 4.710 -18.836 1.00 93.69 87 ALA A C 1
ATOM 645 O O . ALA A 1 87 ? 12.984 5.657 -18.073 1.00 93.69 87 ALA A O 1
ATOM 646 N N . ASN A 1 88 ? 11.833 4.725 -19.799 1.00 90.31 88 ASN A N 1
ATOM 647 C CA . ASN A 1 88 ? 10.950 5.850 -20.121 1.00 90.31 88 ASN A CA 1
ATOM 648 C C . ASN A 1 88 ? 9.652 5.877 -19.294 1.00 90.31 88 ASN A C 1
ATOM 650 O O . ASN A 1 88 ? 8.908 6.850 -19.359 1.00 90.31 88 ASN A O 1
ATOM 654 N N . GLU A 1 89 ? 9.380 4.844 -18.496 1.00 92.94 89 GLU A N 1
ATOM 655 C CA . GLU A 1 89 ? 8.206 4.779 -17.628 1.00 92.94 89 GLU A CA 1
ATOM 656 C C . GLU A 1 89 ? 8.564 5.227 -16.204 1.00 92.94 89 GLU A C 1
ATOM 658 O O . GLU A 1 89 ? 9.533 4.768 -15.584 1.00 92.94 89 GLU A O 1
ATOM 663 N N . CYS A 1 90 ? 7.761 6.135 -15.649 1.00 92.88 90 CYS A N 1
ATOM 664 C CA . CYS A 1 90 ? 7.996 6.683 -14.312 1.00 92.88 90 CYS A CA 1
ATOM 665 C C . CYS A 1 90 ? 7.724 5.679 -13.181 1.00 92.88 90 CYS A C 1
ATOM 667 O O . CYS A 1 90 ? 8.292 5.809 -12.099 1.00 92.88 90 CYS A O 1
ATOM 669 N N . LEU A 1 91 ? 6.885 4.672 -13.444 1.00 92.81 91 LEU A N 1
ATOM 670 C CA . LEU A 1 91 ? 6.534 3.593 -12.515 1.00 92.81 91 LEU A CA 1
ATOM 671 C C . LEU A 1 91 ? 7.524 2.421 -12.524 1.00 92.81 91 LEU A C 1
ATOM 673 O O . LEU A 1 91 ? 7.545 1.630 -11.583 1.00 92.81 91 LEU A O 1
ATOM 677 N N . CYS A 1 92 ? 8.331 2.274 -13.580 1.00 94.94 92 CYS A N 1
ATOM 678 C CA . CYS A 1 92 ? 9.140 1.073 -13.756 1.00 94.94 92 CYS A CA 1
ATOM 679 C C . CYS A 1 92 ? 10.327 1.030 -12.784 1.00 94.94 92 CYS A C 1
ATOM 681 O O . CYS A 1 92 ? 11.151 1.946 -12.754 1.00 94.94 92 CYS A O 1
ATOM 683 N N . ARG A 1 93 ? 10.443 -0.073 -12.036 1.00 95.44 93 ARG A N 1
ATOM 684 C CA . ARG A 1 93 ? 11.576 -0.370 -11.137 1.00 95.44 93 ARG A CA 1
ATOM 685 C C . ARG A 1 93 ? 12.405 -1.567 -11.588 1.00 95.44 93 ARG A C 1
ATOM 687 O O . ARG A 1 93 ? 13.608 -1.622 -11.331 1.00 95.44 93 ARG A O 1
ATOM 694 N N . SER A 1 94 ? 11.778 -2.505 -12.283 1.00 96.81 94 SER A N 1
ATOM 695 C CA . SER A 1 94 ? 12.430 -3.638 -12.932 1.00 96.81 94 SER A CA 1
ATOM 696 C C . SER A 1 94 ? 11.600 -4.096 -14.131 1.00 96.81 94 SER A C 1
ATOM 698 O O . SER A 1 94 ? 10.493 -3.605 -14.363 1.00 96.81 94 SER A O 1
ATOM 700 N N . TYR A 1 95 ? 12.152 -5.000 -14.930 1.00 97.94 95 TYR A N 1
ATOM 701 C CA . TYR A 1 95 ? 11.481 -5.543 -16.104 1.00 97.94 95 TYR A CA 1
ATOM 702 C C . TYR A 1 95 ? 11.852 -7.012 -16.292 1.00 97.94 95 TYR A C 1
ATOM 704 O O . TYR A 1 95 ? 12.928 -7.452 -15.887 1.00 97.94 95 TYR A O 1
ATOM 712 N N . GLN A 1 96 ? 10.966 -7.782 -16.911 1.00 98.31 96 GLN A N 1
ATOM 713 C CA . GLN A 1 96 ? 11.208 -9.189 -17.216 1.00 98.31 96 GLN A CA 1
ATOM 714 C C . GLN A 1 96 ? 10.743 -9.527 -18.630 1.00 98.31 96 GLN A C 1
ATOM 716 O O . GLN A 1 96 ? 9.829 -8.899 -19.159 1.00 98.31 96 GLN A O 1
ATOM 721 N N . VAL A 1 97 ? 11.413 -10.485 -19.265 1.00 98.00 97 VAL A N 1
ATOM 722 C CA . VAL A 1 97 ? 11.106 -10.931 -20.632 1.00 98.00 97 VAL A CA 1
ATOM 723 C C . VAL A 1 97 ? 10.874 -12.432 -20.630 1.00 98.00 97 VAL A C 1
ATOM 725 O O . VAL A 1 97 ? 11.606 -13.160 -19.962 1.00 98.00 97 VAL A O 1
ATOM 728 N N . SER A 1 98 ? 9.874 -12.861 -21.390 1.00 96.81 98 SER A N 1
ATOM 729 C CA . SER A 1 98 ? 9.435 -14.245 -21.574 1.00 96.81 98 SER A CA 1
ATOM 730 C C . SER A 1 98 ? 9.272 -14.572 -23.066 1.00 96.81 98 SER A C 1
ATOM 732 O O . SER A 1 98 ? 9.443 -13.701 -23.927 1.00 96.81 98 SE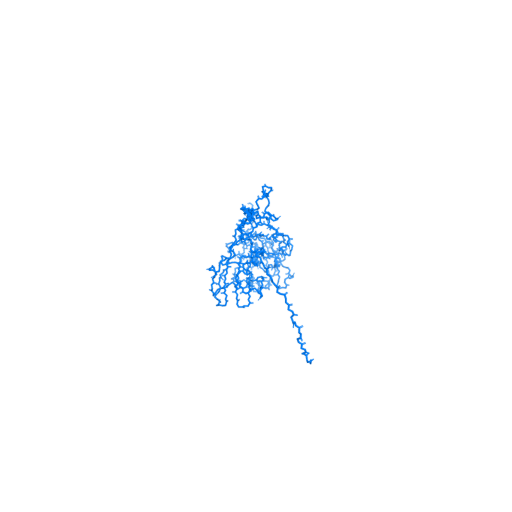R A O 1
ATOM 734 N N . SER A 1 99 ? 8.871 -15.803 -23.399 1.00 94.56 99 SER A N 1
ATOM 735 C CA . SER A 1 99 ? 8.429 -16.155 -24.759 1.00 94.56 99 SER A CA 1
ATOM 736 C C . SER A 1 99 ? 7.235 -15.318 -25.252 1.00 94.56 99 SER A C 1
ATOM 738 O O . SER A 1 99 ? 7.091 -15.083 -26.458 1.00 94.56 99 SER A O 1
ATOM 740 N N . THR A 1 100 ? 6.385 -14.849 -24.330 1.00 93.69 100 THR A N 1
ATOM 741 C CA . THR A 1 100 ? 5.135 -14.136 -24.630 1.00 93.69 100 THR A CA 1
ATOM 742 C C . THR A 1 100 ? 5.309 -12.626 -24.788 1.00 93.69 100 THR A C 1
ATOM 744 O O . THR A 1 100 ? 4.515 -12.008 -25.502 1.00 93.69 100 THR A O 1
ATOM 747 N N . GLY A 1 101 ? 6.342 -12.019 -24.192 1.00 96.62 101 GLY A N 1
ATOM 748 C CA . GLY A 1 101 ? 6.583 -10.581 -24.303 1.00 96.62 101 GLY A CA 1
ATOM 749 C C . GLY A 1 101 ? 7.529 -9.999 -23.256 1.00 96.62 101 GLY A C 1
ATOM 750 O O . GLY A 1 101 ? 8.337 -10.690 -22.640 1.00 96.62 101 GLY A O 1
ATOM 751 N N . CYS A 1 102 ? 7.406 -8.689 -23.073 1.00 97.81 102 CYS A N 1
ATOM 752 C CA . CYS A 1 102 ? 8.080 -7.905 -22.046 1.00 97.81 102 CYS A CA 1
ATOM 753 C C . CYS A 1 102 ? 7.068 -7.449 -20.993 1.00 97.81 102 CYS A C 1
ATOM 755 O O . CYS A 1 102 ? 5.988 -6.972 -21.332 1.00 97.81 102 CYS A O 1
ATOM 757 N N . GLU A 1 103 ? 7.432 -7.534 -19.722 1.00 98.25 103 GLU A N 1
ATOM 758 C CA . GLU A 1 103 ? 6.638 -7.060 -18.594 1.00 98.25 103 GLU A CA 1
ATOM 759 C C . GLU A 1 103 ? 7.406 -5.992 -17.820 1.00 98.25 103 GLU A C 1
ATOM 761 O O . GLU A 1 103 ? 8.559 -6.193 -17.430 1.00 98.25 103 GLU A O 1
ATOM 766 N N . LEU A 1 104 ? 6.751 -4.855 -17.588 1.00 97.88 104 LEU A N 1
ATOM 767 C CA . LEU A 1 104 ? 7.263 -3.765 -16.765 1.00 97.88 104 LEU A CA 1
ATOM 768 C C . LEU A 1 104 ? 6.692 -3.882 -15.352 1.00 97.88 104 LEU A C 1
ATOM 770 O O . LEU A 1 104 ? 5.494 -4.122 -15.184 1.00 97.88 104 LEU A O 1
ATOM 774 N N . LEU A 1 105 ? 7.545 -3.701 -14.342 1.00 97.12 105 LEU A N 1
ATOM 775 C CA . LEU A 1 105 ? 7.245 -4.051 -12.954 1.00 97.12 105 LEU A CA 1
ATOM 776 C C . LEU A 1 105 ? 7.331 -2.819 -12.033 1.00 97.12 105 LEU A C 1
ATOM 778 O O . LEU A 1 105 ? 8.300 -2.056 -12.099 1.00 97.12 105 LEU A O 1
ATOM 782 N N . GLU A 1 106 ? 6.345 -2.643 -11.140 1.00 93.56 106 GLU A N 1
ATOM 783 C CA . GLU A 1 106 ? 6.336 -1.573 -10.110 1.00 93.56 106 GLU A CA 1
ATOM 784 C C . GLU A 1 106 ? 7.129 -1.951 -8.838 1.00 93.56 106 GLU A C 1
ATOM 786 O O . GLU A 1 106 ? 7.133 -1.229 -7.835 1.00 93.56 106 GLU A O 1
ATOM 791 N N . GLU A 1 107 ? 7.781 -3.111 -8.852 1.00 94.88 107 GLU A N 1
ATOM 792 C CA . GLU A 1 107 ? 8.618 -3.661 -7.783 1.00 94.88 107 GLU A CA 1
ATOM 793 C C . GLU A 1 107 ? 9.980 -4.080 -8.343 1.00 94.88 107 GLU A C 1
ATOM 795 O O . GLU A 1 107 ? 10.227 -3.993 -9.545 1.00 94.88 107 GLU A O 1
ATOM 800 N N . ASP A 1 108 ? 10.875 -4.536 -7.475 1.00 95.31 108 ASP A N 1
ATOM 801 C CA . ASP A 1 108 ? 12.144 -5.150 -7.854 1.00 95.31 108 ASP A CA 1
ATOM 802 C C . ASP A 1 108 ? 12.525 -6.254 -6.855 1.00 95.31 108 ASP A C 1
ATOM 804 O O . ASP A 1 108 ? 11.856 -6.461 -5.841 1.00 95.31 108 ASP A O 1
ATOM 808 N N . LYS A 1 109 ? 13.605 -6.983 -7.144 1.00 94.88 109 LYS A N 1
ATOM 809 C CA . LYS A 1 109 ? 14.116 -8.068 -6.291 1.00 94.88 109 LYS A CA 1
ATOM 810 C C . LYS A 1 109 ? 14.534 -7.623 -4.876 1.00 94.88 109 LYS A C 1
ATOM 812 O O . LYS A 1 109 ? 14.771 -8.478 -4.028 1.00 94.88 109 LYS A O 1
ATOM 817 N N . ASP A 1 110 ? 14.704 -6.317 -4.643 1.00 93.81 110 ASP A N 1
ATOM 818 C CA . ASP A 1 110 ? 15.076 -5.770 -3.334 1.00 93.81 110 ASP A CA 1
ATOM 819 C C . ASP A 1 110 ? 13.816 -5.534 -2.475 1.00 93.81 110 ASP A C 1
ATOM 821 O O . ASP A 1 110 ? 13.896 -5.569 -1.249 1.00 93.81 110 ASP A O 1
ATOM 825 N N . SER A 1 111 ? 12.643 -5.339 -3.101 1.00 93.06 111 SER A N 1
ATOM 826 C CA . SER A 1 111 ? 11.340 -5.251 -2.422 1.00 93.06 111 SER A CA 1
ATOM 827 C C . SER A 1 111 ? 10.536 -6.559 -2.409 1.00 93.06 111 SER A C 1
ATOM 829 O O . SER A 1 111 ? 9.682 -6.729 -1.533 1.00 93.06 111 SER A O 1
ATOM 831 N N . ARG A 1 112 ? 10.768 -7.488 -3.351 1.00 95.44 112 ARG A N 1
ATOM 832 C CA . ARG A 1 112 ? 9.997 -8.738 -3.511 1.00 95.44 112 ARG A CA 1
ATOM 833 C C . ARG A 1 112 ? 10.877 -9.946 -3.837 1.00 95.44 112 ARG A C 1
ATOM 835 O O . ARG A 1 112 ? 11.868 -9.848 -4.549 1.00 95.44 112 ARG A O 1
ATOM 842 N N . THR A 1 113 ? 10.466 -11.126 -3.373 1.00 96.62 113 THR A N 1
ATOM 843 C CA . THR A 1 113 ? 11.163 -12.391 -3.657 1.00 96.62 113 THR A CA 1
ATOM 844 C C . THR A 1 113 ? 10.844 -12.909 -5.060 1.00 96.62 113 THR A C 1
ATOM 846 O O . THR A 1 113 ? 9.683 -13.183 -5.371 1.00 96.62 113 THR A O 1
ATOM 849 N N . LEU A 1 114 ? 11.884 -13.123 -5.869 1.00 97.19 114 LEU A N 1
ATOM 850 C CA . LEU A 1 114 ? 11.793 -13.803 -7.163 1.00 97.19 114 LEU A CA 1
ATOM 851 C C . LEU A 1 114 ? 11.269 -15.242 -7.016 1.00 97.19 114 LEU A C 1
ATOM 853 O O . LEU A 1 114 ? 11.550 -15.935 -6.036 1.00 97.19 114 LEU A O 1
ATOM 857 N N . LYS A 1 115 ? 10.501 -15.698 -8.008 1.00 97.38 115 LYS A N 1
ATOM 858 C CA . LYS A 1 115 ? 9.974 -17.065 -8.116 1.00 97.38 115 LYS A CA 1
ATOM 859 C C . LYS A 1 115 ? 10.603 -17.781 -9.315 1.00 97.38 115 LYS A C 1
ATOM 861 O O . LYS A 1 115 ? 10.894 -17.117 -10.309 1.00 97.38 115 LYS A O 1
ATOM 866 N N . PRO A 1 116 ? 10.833 -19.104 -9.243 1.00 97.69 116 PRO A N 1
ATOM 867 C CA . PRO A 1 116 ? 11.399 -19.859 -10.354 1.00 97.69 116 PRO A CA 1
ATOM 868 C C . PRO A 1 116 ? 10.387 -19.994 -11.499 1.00 97.69 116 PRO A C 1
ATOM 870 O O . PRO A 1 116 ? 9.254 -20.419 -11.282 1.00 97.69 116 PRO A O 1
ATOM 873 N N . ASN A 1 117 ? 10.809 -19.654 -12.716 1.00 97.56 117 ASN A N 1
ATOM 874 C CA . ASN A 1 117 ? 10.081 -19.903 -13.959 1.00 97.56 117 ASN A CA 1
ATOM 875 C C . ASN A 1 117 ? 11.075 -19.885 -15.133 1.00 97.56 117 ASN A C 1
ATOM 877 O O . ASN A 1 117 ? 11.677 -18.849 -15.410 1.00 97.56 117 ASN A O 1
ATOM 881 N N . SER A 1 118 ? 11.258 -21.022 -15.811 1.00 97.44 118 SER A N 1
ATOM 882 C CA . SER A 1 118 ? 12.276 -21.215 -16.855 1.00 97.44 118 SER A CA 1
ATOM 883 C C . SER A 1 118 ? 12.089 -20.353 -18.107 1.00 97.44 118 SER A C 1
ATOM 885 O O . SER A 1 118 ? 13.080 -20.094 -18.786 1.00 97.44 118 SER A O 1
ATOM 887 N N . ASP A 1 119 ? 10.869 -19.894 -18.401 1.00 97.12 119 ASP A N 1
ATOM 888 C CA . ASP A 1 119 ? 10.588 -19.046 -19.570 1.00 97.12 119 ASP A CA 1
ATOM 889 C C . ASP A 1 119 ? 11.070 -17.596 -19.381 1.00 97.12 119 ASP A C 1
ATOM 891 O O . ASP A 1 119 ? 11.276 -16.868 -20.348 1.00 97.12 119 ASP A O 1
ATOM 895 N N . TYR A 1 120 ? 11.270 -17.162 -18.132 1.00 98.06 120 TYR A N 1
ATOM 896 C CA . TYR A 1 120 ? 11.539 -15.764 -17.811 1.00 98.06 120 TYR A CA 1
ATOM 897 C C . TYR A 1 120 ? 13.023 -15.449 -17.602 1.00 98.06 120 TYR A C 1
ATOM 899 O O . TYR A 1 120 ? 13.804 -16.229 -17.048 1.00 98.06 120 TYR A O 1
ATOM 907 N N . ILE A 1 121 ? 13.386 -14.222 -17.975 1.00 98.19 121 ILE A N 1
ATOM 908 C CA . ILE A 1 121 ? 14.630 -13.560 -17.585 1.00 98.19 121 ILE A CA 1
ATOM 909 C C . ILE A 1 121 ? 14.269 -12.220 -16.934 1.00 98.19 121 ILE A C 1
ATOM 911 O O . ILE A 1 121 ? 13.742 -11.324 -17.597 1.00 98.19 121 ILE A O 1
ATOM 915 N N . TYR A 1 122 ? 14.562 -12.084 -15.642 1.00 98.38 122 TYR A N 1
ATOM 916 C CA . TYR A 1 122 ? 14.357 -10.863 -14.859 1.00 98.38 122 TYR A CA 1
ATOM 917 C C . TYR A 1 122 ? 15.568 -9.919 -14.957 1.00 98.38 122 TYR A C 1
ATOM 919 O O . TYR A 1 122 ? 16.715 -10.370 -14.956 1.00 98.38 122 TYR A O 1
ATOM 927 N N . PHE A 1 123 ? 15.331 -8.606 -14.968 1.00 97.94 123 PHE A N 1
ATOM 928 C CA . PHE A 1 123 ? 16.360 -7.568 -14.985 1.00 97.94 123 PHE A CA 1
ATOM 929 C C . PHE A 1 123 ? 16.018 -6.400 -14.044 1.00 97.94 123 PHE A C 1
ATOM 931 O O . PHE A 1 123 ? 14.933 -5.820 -14.107 1.00 97.94 123 PHE A O 1
ATOM 938 N N . ASP A 1 124 ? 16.992 -5.960 -13.244 1.00 96.12 124 ASP A N 1
ATOM 939 C CA . ASP A 1 124 ? 16.893 -4.684 -12.525 1.00 96.12 124 ASP A CA 1
ATOM 940 C C . ASP A 1 124 ? 16.988 -3.491 -13.492 1.00 96.12 124 ASP A C 1
ATOM 942 O O . ASP A 1 124 ? 17.845 -3.464 -14.385 1.00 96.12 124 ASP A O 1
ATOM 946 N N . LEU A 1 125 ? 16.193 -2.437 -13.266 1.00 95.12 125 LEU A N 1
ATOM 947 C CA . LEU A 1 125 ? 16.382 -1.168 -13.968 1.00 95.12 125 LEU A CA 1
ATOM 948 C C . LEU A 1 125 ? 17.542 -0.380 -13.341 1.00 95.12 125 LEU A C 1
ATOM 950 O O . LEU A 1 125 ? 17.402 0.261 -12.299 1.00 95.12 125 LEU A O 1
ATOM 954 N N . LYS A 1 126 ? 18.706 -0.399 -13.999 1.00 91.38 126 LYS A N 1
ATOM 955 C CA . LYS A 1 126 ? 19.888 0.373 -13.585 1.00 91.38 126 LYS A CA 1
ATOM 956 C C . LYS A 1 126 ? 19.980 1.687 -14.357 1.00 91.38 126 LYS A C 1
ATOM 958 O O . LYS A 1 126 ? 20.537 1.745 -15.453 1.00 91.38 126 LYS A O 1
ATOM 963 N N . GLN A 1 127 ? 19.446 2.744 -13.753 1.00 91.44 127 GLN A N 1
ATOM 964 C CA . GLN A 1 127 ? 19.623 4.133 -14.183 1.00 91.44 127 GLN A CA 1
ATOM 965 C C . GLN A 1 127 ? 20.494 4.904 -13.172 1.00 91.44 127 GLN A C 1
ATOM 967 O O . GLN A 1 127 ? 20.733 4.448 -12.055 1.00 91.44 127 GLN A O 1
ATOM 972 N N . LYS A 1 128 ? 20.963 6.085 -13.570 1.00 90.62 128 LYS A N 1
ATOM 973 C CA . LYS A 1 128 ? 21.577 7.125 -12.739 1.00 90.62 128 LYS A CA 1
ATOM 974 C C . LYS A 1 128 ? 20.799 8.422 -12.938 1.00 90.62 128 LYS A C 1
ATOM 976 O O . LYS A 1 128 ? 20.274 8.658 -14.026 1.00 90.62 128 LYS A O 1
ATOM 981 N N . VAL A 1 129 ? 20.756 9.260 -11.907 1.00 88.00 129 VAL A N 1
ATOM 982 C CA . VAL A 1 129 ? 20.249 10.633 -12.023 1.00 88.00 129 VAL A CA 1
ATOM 983 C C . VAL A 1 129 ? 21.188 11.418 -12.940 1.00 88.00 129 VAL A C 1
ATOM 985 O O . VAL A 1 129 ? 22.404 11.379 -12.758 1.00 88.00 129 VAL A O 1
ATOM 988 N N . VAL A 1 130 ? 20.623 12.103 -13.931 1.00 85.75 130 VAL A N 1
ATOM 989 C CA . VAL A 1 130 ? 21.332 13.018 -14.829 1.00 85.75 130 VAL A CA 1
ATOM 990 C C . VAL A 1 130 ? 20.739 14.411 -14.601 1.00 85.75 130 VAL A C 1
ATOM 992 O O . VAL A 1 130 ? 19.601 14.649 -15.017 1.00 85.75 130 VAL A O 1
ATOM 995 N N . PRO A 1 131 ? 21.445 15.314 -13.899 1.00 73.06 131 PRO A N 1
ATOM 996 C CA . PRO A 1 131 ? 21.001 16.693 -13.751 1.00 73.06 131 PRO A CA 1
ATOM 997 C C . PRO A 1 131 ? 21.141 17.439 -15.083 1.00 73.06 131 PRO A C 1
ATOM 999 O O . PRO A 1 131 ? 22.067 17.185 -15.854 1.00 73.06 131 PRO A O 1
ATOM 1002 N N . SER A 1 132 ? 20.236 18.382 -15.344 1.00 68.88 132 SER A N 1
ATOM 1003 C CA . SER A 1 132 ? 20.365 19.329 -16.452 1.00 68.88 132 SER A CA 1
ATOM 1004 C C . SER A 1 132 ? 21.684 20.099 -16.357 1.00 68.88 132 SER A C 1
ATOM 1006 O O . SER A 1 132 ? 22.026 20.648 -15.311 1.00 68.88 132 SER A O 1
ATOM 1008 N N . ALA A 1 133 ? 22.392 20.194 -17.483 1.00 62.75 133 ALA A N 1
ATOM 1009 C CA . ALA A 1 133 ? 23.629 20.964 -17.611 1.00 62.75 133 ALA A CA 1
ATOM 1010 C C . ALA A 1 133 ? 23.412 22.495 -17.650 1.00 62.75 133 ALA A C 1
ATOM 1012 O O . ALA A 1 133 ? 24.373 23.246 -17.803 1.00 62.75 133 ALA A O 1
ATOM 1013 N N . SER A 1 134 ? 22.167 22.975 -17.549 1.00 59.25 134 SER A N 1
ATOM 1014 C CA . SER A 1 134 ? 21.872 24.410 -17.518 1.00 59.25 134 SER A CA 1
ATOM 1015 C C . SER A 1 134 ? 22.195 25.007 -16.146 1.00 59.25 134 SER A C 1
ATOM 1017 O O . SER A 1 134 ? 21.641 24.598 -15.127 1.00 59.25 134 SER A O 1
ATOM 1019 N N . SER A 1 135 ? 23.040 26.037 -16.113 1.00 51.41 135 SER A N 1
ATOM 1020 C CA . SER A 1 135 ? 23.367 26.799 -14.897 1.00 51.41 135 SER A CA 1
ATOM 1021 C C . SER A 1 135 ? 22.174 27.578 -14.320 1.00 51.41 135 SER A C 1
ATOM 1023 O O . SER A 1 135 ? 22.216 27.991 -13.166 1.00 51.41 135 SER A O 1
ATOM 1025 N N . LEU A 1 136 ? 21.090 27.729 -15.090 1.00 53.41 136 LEU A N 1
ATOM 1026 C CA . LEU A 1 136 ? 19.802 28.265 -14.628 1.00 53.41 136 LEU A CA 1
ATOM 1027 C C . LEU A 1 136 ? 18.924 27.207 -13.936 1.00 53.41 136 LEU A C 1
ATOM 1029 O O . LEU A 1 136 ? 17.922 27.552 -13.315 1.00 53.41 136 LEU A O 1
ATOM 1033 N N . SER A 1 137 ? 19.284 25.922 -14.022 1.00 51.81 137 SER A N 1
ATOM 1034 C CA . SER A 1 137 ? 18.582 24.824 -13.357 1.00 51.81 137 SER A CA 1
ATOM 1035 C C . SER A 1 137 ? 19.369 24.287 -12.163 1.00 51.81 137 SER A C 1
ATOM 1037 O O . SER A 1 137 ? 19.715 23.109 -12.115 1.00 51.81 137 SER A O 1
ATOM 1039 N N . TYR A 1 138 ? 19.537 25.133 -11.147 1.00 52.44 138 TYR A N 1
ATOM 1040 C CA . TYR A 1 138 ? 19.545 24.661 -9.761 1.00 52.44 138 TYR A CA 1
ATOM 1041 C C . TYR A 1 138 ? 18.148 24.902 -9.166 1.00 52.44 138 TYR A C 1
ATOM 1043 O O . TYR A 1 138 ? 17.971 25.824 -8.366 1.00 52.44 138 TYR A O 1
ATOM 1051 N N . PRO A 1 139 ? 17.101 24.171 -9.608 1.00 54.81 139 PRO A N 1
ATOM 1052 C CA . PRO A 1 139 ? 15.782 24.404 -9.063 1.00 54.81 139 PRO A CA 1
ATOM 1053 C C . PRO A 1 139 ? 15.806 23.957 -7.599 1.00 54.81 139 PRO A C 1
ATOM 1055 O O . PRO A 1 139 ? 16.175 22.828 -7.281 1.00 54.81 139 PRO A O 1
ATOM 1058 N N . SER A 1 140 ? 15.350 24.825 -6.700 1.00 63.66 140 SER A N 1
ATOM 1059 C CA . SER A 1 140 ? 15.094 24.479 -5.294 1.00 63.66 140 SER A CA 1
ATOM 1060 C C . SER A 1 140 ? 14.020 23.389 -5.126 1.00 63.66 140 SER A C 1
ATOM 1062 O O . SER A 1 140 ? 13.780 22.913 -4.019 1.00 63.66 140 SER A O 1
ATOM 1064 N N . VAL A 1 141 ? 13.376 22.990 -6.227 1.00 76.06 141 VAL A N 1
ATOM 1065 C CA . VAL A 1 141 ? 12.286 22.023 -6.323 1.00 76.06 141 VAL A CA 1
ATOM 1066 C C . VAL A 1 141 ? 12.651 20.972 -7.374 1.00 76.06 141 VAL A C 1
ATOM 1068 O O . VAL A 1 141 ? 12.912 21.313 -8.526 1.00 76.06 141 VAL A O 1
ATOM 1071 N N . CYS A 1 142 ? 12.635 19.690 -7.002 1.00 86.31 142 CYS A N 1
ATOM 1072 C CA . CYS A 1 142 ? 12.804 18.585 -7.951 1.00 86.31 142 CYS A CA 1
ATOM 1073 C C . CYS A 1 142 ? 11.785 18.683 -9.096 1.00 86.31 142 CYS A C 1
ATOM 1075 O O . CYS A 1 142 ? 10.587 18.819 -8.844 1.00 86.31 142 CYS A O 1
ATOM 1077 N N . ARG A 1 143 ? 12.265 18.571 -10.341 1.00 88.00 143 ARG A N 1
ATOM 1078 C CA . ARG A 1 143 ? 11.421 18.404 -11.526 1.00 88.00 143 ARG A CA 1
ATOM 1079 C C . ARG A 1 143 ? 12.012 17.385 -12.500 1.00 88.00 143 ARG A C 1
ATOM 1081 O O . ARG A 1 143 ? 13.159 17.509 -12.926 1.00 88.00 143 ARG A O 1
ATOM 1088 N N . ASN A 1 144 ? 11.222 16.376 -12.844 1.00 88.81 144 ASN A N 1
ATOM 1089 C CA . ASN A 1 144 ? 11.550 15.284 -13.760 1.00 88.81 144 ASN A CA 1
ATOM 1090 C C . ASN A 1 144 ? 10.400 14.922 -14.727 1.00 88.81 144 ASN A C 1
ATOM 1092 O O . ASN A 1 144 ? 10.620 14.162 -15.668 1.00 88.81 144 ASN A O 1
ATOM 1096 N N . GLY A 1 145 ? 9.201 15.483 -14.537 1.00 89.56 145 GLY A N 1
ATOM 1097 C CA . GLY A 1 145 ? 8.046 15.313 -15.423 1.00 89.56 145 GLY A CA 1
ATOM 1098 C C . GLY A 1 145 ? 7.122 14.137 -15.095 1.00 89.56 145 GLY A C 1
ATOM 1099 O O . GLY A 1 145 ? 6.082 13.993 -15.739 1.00 89.56 145 GLY A O 1
ATOM 1100 N N . CYS A 1 146 ? 7.449 13.302 -14.107 1.00 92.88 146 CYS A N 1
ATOM 1101 C CA . CYS A 1 146 ? 6.643 12.136 -13.747 1.00 92.88 146 CYS A CA 1
ATOM 1102 C C . CYS A 1 146 ? 5.259 12.463 -13.168 1.00 92.88 146 CYS A C 1
ATOM 1104 O O . CYS A 1 146 ? 4.376 11.609 -13.223 1.00 92.88 146 CYS A O 1
ATOM 1106 N N . CYS A 1 147 ? 5.034 13.675 -12.659 1.00 94.00 147 CYS A N 1
ATOM 1107 C CA . CYS A 1 147 ? 3.724 14.118 -12.188 1.00 94.00 147 CYS A CA 1
ATOM 1108 C C . CYS A 1 147 ? 2.876 14.813 -13.266 1.00 94.00 147 CYS A C 1
ATOM 1110 O O . CYS A 1 147 ? 1.691 15.027 -13.029 1.00 94.00 147 CYS A O 1
ATOM 1112 N N . LEU A 1 148 ? 3.413 15.109 -14.461 1.00 90.81 148 LEU A N 1
ATOM 1113 C CA . LEU A 1 148 ? 2.673 15.816 -15.525 1.00 90.81 148 LEU A CA 1
ATOM 1114 C C . LEU A 1 148 ? 1.395 15.086 -15.970 1.00 90.81 148 LEU A C 1
ATOM 1116 O O . LEU A 1 148 ? 0.408 15.726 -16.317 1.00 90.81 148 LEU A O 1
ATOM 1120 N N . ALA A 1 149 ? 1.408 13.752 -15.939 1.00 89.06 149 ALA A N 1
ATOM 1121 C CA . ALA A 1 149 ? 0.262 12.912 -16.284 1.00 89.06 149 ALA A CA 1
ATOM 1122 C C . ALA A 1 149 ? -0.647 12.574 -15.081 1.00 89.06 149 ALA A C 1
ATOM 1124 O O . ALA A 1 149 ? -1.554 11.762 -15.233 1.00 89.06 149 ALA A O 1
ATOM 1125 N N . ASN A 1 150 ? -0.391 13.145 -13.893 1.00 89.50 150 ASN A N 1
ATOM 1126 C CA . ASN A 1 150 ? -1.060 12.822 -12.625 1.00 89.50 150 ASN A CA 1
ATOM 1127 C C . ASN A 1 150 ? -1.212 11.299 -12.387 1.00 89.50 150 ASN A C 1
ATOM 1129 O O . ASN A 1 150 ? -2.321 10.769 -12.394 1.00 89.50 150 ASN A O 1
ATOM 1133 N N . PRO A 1 151 ? -0.106 10.560 -12.157 1.00 93.94 151 PRO A N 1
ATOM 1134 C CA . PRO A 1 151 ? -0.132 9.099 -12.009 1.00 93.94 151 PRO A CA 1
ATOM 1135 C C . PRO A 1 151 ? -0.873 8.593 -10.756 1.00 93.94 151 PRO A C 1
ATOM 1137 O O . PRO A 1 151 ? -1.110 7.383 -10.649 1.00 93.94 151 PRO A O 1
ATOM 1140 N N . CYS A 1 152 ? -1.205 9.491 -9.824 1.00 96.19 152 CYS A N 1
ATOM 1141 C CA . CYS A 1 152 ? -1.943 9.232 -8.592 1.00 96.19 152 CYS A CA 1
ATOM 1142 C C . CYS A 1 152 ? -3.457 9.254 -8.847 1.00 96.19 152 CYS A C 1
ATOM 1144 O O . CYS A 1 152 ? -3.980 10.174 -9.468 1.00 96.19 152 CYS A O 1
ATOM 1146 N N . LEU A 1 153 ? -4.157 8.238 -8.353 1.00 95.19 153 LEU A N 1
ATOM 1147 C CA . LEU A 1 153 ? -5.589 8.021 -8.540 1.00 95.19 153 LEU A CA 1
ATOM 1148 C C . LEU A 1 153 ? -6.388 8.497 -7.316 1.00 95.19 153 LEU A C 1
ATOM 1150 O O . LEU A 1 153 ? -5.814 8.934 -6.319 1.00 95.19 153 LEU A O 1
ATOM 1154 N N . ASN A 1 154 ? -7.721 8.433 -7.398 1.00 95.38 154 ASN A N 1
ATOM 1155 C CA . ASN A 1 154 ? -8.653 8.666 -6.282 1.00 95.38 154 ASN A CA 1
ATOM 1156 C C . ASN A 1 154 ? -8.396 9.957 -5.467 1.00 95.38 154 ASN A C 1
ATOM 1158 O O . ASN A 1 154 ? -8.617 9.987 -4.260 1.00 95.38 154 ASN A O 1
ATOM 1162 N N . GLY A 1 155 ? -7.930 11.028 -6.121 1.00 93.69 155 GLY A N 1
ATOM 1163 C CA . GLY A 1 155 ? -7.645 12.320 -5.482 1.00 93.69 155 GLY A CA 1
ATOM 1164 C C . GLY A 1 155 ? -6.282 12.430 -4.782 1.00 93.69 155 GLY A C 1
ATOM 1165 O O . GLY A 1 155 ? -6.073 13.375 -4.027 1.00 93.69 155 GLY A O 1
ATOM 1166 N N . GLY A 1 156 ? -5.355 11.492 -5.004 1.00 95.56 156 GLY A N 1
ATOM 1167 C CA . GLY A 1 156 ? -3.989 11.567 -4.475 1.00 95.56 156 GLY A CA 1
ATOM 1168 C C . GLY A 1 156 ? -3.134 12.671 -5.110 1.00 95.56 156 GLY A C 1
ATOM 1169 O O . GLY A 1 156 ? -3.170 12.886 -6.321 1.00 95.56 156 GLY A O 1
ATOM 1170 N N . THR A 1 157 ? -2.301 13.331 -4.303 1.00 95.81 157 THR A N 1
ATOM 1171 C CA . THR A 1 157 ? -1.381 14.388 -4.762 1.00 95.81 157 THR A CA 1
ATOM 1172 C C . THR A 1 157 ? -0.040 13.795 -5.186 1.00 95.81 157 THR A C 1
ATOM 1174 O O . THR A 1 157 ? 0.595 13.079 -4.411 1.00 95.81 157 THR A O 1
ATOM 1177 N N . CYS A 1 158 ? 0.435 14.128 -6.386 1.00 96.00 158 CYS A N 1
ATOM 1178 C CA . CYS A 1 158 ? 1.737 13.685 -6.887 1.00 96.00 158 CYS A CA 1
ATOM 1179 C C . CYS A 1 158 ? 2.869 14.635 -6.459 1.00 96.00 158 CYS A C 1
ATOM 1181 O O . CYS A 1 158 ? 2.757 15.847 -6.622 1.00 96.00 158 CYS A O 1
ATOM 1183 N N . THR A 1 159 ? 3.975 14.084 -5.947 1.00 94.31 159 THR A N 1
ATOM 1184 C CA . THR A 1 159 ? 5.220 14.817 -5.659 1.00 94.31 159 THR A CA 1
ATOM 1185 C C . THR A 1 159 ? 6.387 14.165 -6.397 1.00 94.31 159 THR A C 1
ATOM 1187 O O . THR A 1 159 ? 6.674 12.988 -6.171 1.00 94.31 159 THR A O 1
ATOM 1190 N N . GLU A 1 160 ? 7.086 14.911 -7.254 1.00 93.44 160 GLU A N 1
ATOM 1191 C CA . GLU A 1 160 ? 8.261 14.403 -7.976 1.00 93.44 160 GLU A CA 1
ATOM 1192 C C . GLU A 1 160 ? 9.452 14.182 -7.030 1.00 93.44 160 GLU A C 1
ATOM 1194 O O . GLU A 1 160 ? 9.641 14.897 -6.042 1.00 93.44 160 GLU A O 1
ATOM 1199 N N . LYS A 1 161 ? 10.249 13.154 -7.330 1.00 92.50 161 LYS A N 1
ATOM 1200 C CA . LYS A 1 161 ? 11.429 12.740 -6.567 1.00 92.50 161 LYS A CA 1
ATOM 1201 C C . LYS A 1 161 ? 12.607 12.540 -7.506 1.00 92.50 161 LYS A C 1
ATOM 1203 O O . LYS A 1 161 ? 12.466 11.896 -8.535 1.00 92.50 161 LYS A O 1
ATOM 1208 N N . CYS A 1 162 ? 13.741 13.148 -7.182 1.00 89.25 162 CYS A N 1
ATOM 1209 C CA . CYS A 1 162 ? 14.932 13.254 -8.035 1.00 89.25 162 CYS A CA 1
ATOM 1210 C C . CYS A 1 162 ? 16.174 12.644 -7.368 1.00 89.25 162 CYS A C 1
ATOM 1212 O O . CYS A 1 162 ? 17.228 12.543 -7.988 1.00 89.25 162 CYS A O 1
ATOM 1214 N N . GLU A 1 163 ? 16.053 12.249 -6.102 1.00 88.12 163 GLU A N 1
ATOM 1215 C CA . GLU A 1 163 ? 17.129 11.773 -5.242 1.00 88.12 163 GLU A CA 1
ATOM 1216 C C . GLU A 1 163 ? 17.593 10.360 -5.641 1.00 88.12 163 GLU A C 1
ATOM 1218 O O . GLU A 1 163 ? 18.761 10.015 -5.462 1.00 88.12 163 GLU A O 1
ATOM 1223 N N . HIS A 1 164 ? 16.696 9.531 -6.197 1.00 89.38 164 HIS A N 1
ATOM 1224 C CA . HIS A 1 164 ? 17.004 8.144 -6.548 1.00 89.38 164 HIS A CA 1
ATOM 1225 C C . HIS A 1 164 ? 16.233 7.641 -7.789 1.00 89.38 164 HIS A C 1
ATOM 1227 O O . HIS A 1 164 ? 15.010 7.756 -7.838 1.00 89.38 164 HIS A O 1
ATOM 1233 N N . PRO A 1 165 ? 16.887 6.980 -8.768 1.00 88.44 165 PRO A N 1
ATOM 1234 C CA . PRO A 1 165 ? 16.263 6.574 -10.035 1.00 88.44 165 PRO A CA 1
ATOM 1235 C C . PRO A 1 165 ? 15.119 5.554 -9.909 1.00 88.44 165 PRO A C 1
ATOM 1237 O O . PRO A 1 165 ? 14.263 5.501 -10.786 1.00 88.44 165 PRO A O 1
ATOM 1240 N N . LYS A 1 166 ? 15.085 4.749 -8.833 1.00 87.12 166 LYS A N 1
ATOM 1241 C CA . LYS A 1 166 ? 13.973 3.813 -8.548 1.00 87.12 166 LYS A CA 1
ATOM 1242 C C . LYS A 1 166 ? 12.730 4.486 -7.935 1.00 87.12 166 LYS A C 1
ATOM 1244 O O . LYS A 1 166 ? 11.701 3.830 -7.804 1.00 87.12 166 LYS A O 1
ATOM 1249 N N . THR A 1 167 ? 12.824 5.756 -7.537 1.00 90.50 167 THR A N 1
ATOM 1250 C CA . THR A 1 167 ? 11.751 6.501 -6.862 1.00 90.50 167 THR A CA 1
ATOM 1251 C C . THR A 1 167 ? 11.628 7.866 -7.526 1.00 90.50 167 THR A C 1
ATOM 1253 O O . THR A 1 167 ? 12.171 8.851 -7.040 1.00 90.50 167 THR A O 1
ATOM 1256 N N . LYS A 1 168 ? 10.951 7.905 -8.679 1.00 92.94 168 LYS A N 1
ATOM 1257 C CA . LYS A 1 168 ? 10.836 9.106 -9.527 1.00 92.94 168 LYS A CA 1
ATOM 1258 C C . LYS A 1 168 ? 9.700 10.044 -9.084 1.00 92.94 168 LYS A C 1
ATOM 1260 O O . LYS A 1 168 ? 9.691 11.224 -9.425 1.00 92.94 168 LYS A O 1
ATOM 1265 N N . PHE A 1 169 ? 8.741 9.538 -8.314 1.00 94.25 169 PHE A N 1
ATOM 1266 C CA . PHE A 1 169 ? 7.686 10.312 -7.658 1.00 94.25 169 PHE A CA 1
ATOM 1267 C C . PHE A 1 169 ? 7.118 9.526 -6.468 1.00 94.25 169 PHE A C 1
ATOM 1269 O O . PHE A 1 169 ? 7.406 8.339 -6.302 1.00 94.25 169 PHE A O 1
ATOM 1276 N N . VAL A 1 170 ? 6.311 10.195 -5.647 1.00 94.19 170 VAL A N 1
ATOM 1277 C CA . VAL A 1 170 ? 5.496 9.606 -4.576 1.00 94.19 170 VAL A CA 1
ATOM 1278 C C . VAL A 1 170 ? 4.090 10.199 -4.656 1.00 94.19 170 VAL A C 1
ATOM 1280 O O . VAL A 1 170 ? 3.940 11.406 -4.849 1.00 94.19 170 VAL A O 1
ATOM 1283 N N . CYS A 1 171 ? 3.066 9.363 -4.490 1.00 95.50 171 CYS A N 1
ATOM 1284 C CA . CYS A 1 171 ? 1.694 9.814 -4.281 1.00 95.50 171 CYS A CA 1
ATOM 1285 C C . CYS A 1 171 ? 1.413 9.965 -2.788 1.00 95.50 171 CYS A C 1
ATOM 1287 O O . CYS A 1 171 ? 1.694 9.046 -2.023 1.00 95.50 171 CYS A O 1
ATOM 1289 N N . ASN A 1 172 ? 0.834 11.095 -2.389 1.00 95.06 172 ASN A N 1
ATOM 1290 C CA . ASN A 1 172 ? 0.240 11.280 -1.071 1.00 95.06 172 ASN A CA 1
ATOM 1291 C C . ASN A 1 172 ? -1.271 11.040 -1.174 1.00 95.06 172 ASN A C 1
ATOM 1293 O O . ASN A 1 172 ? -1.971 11.823 -1.820 1.00 95.06 172 ASN A O 1
ATOM 1297 N N . CYS A 1 173 ? -1.765 9.957 -0.580 1.00 95.31 173 CYS A N 1
ATOM 1298 C CA . CYS A 1 173 ? -3.169 9.567 -0.697 1.00 95.31 173 CYS A CA 1
ATOM 1299 C C . CYS A 1 173 ? -4.073 10.270 0.325 1.00 95.31 173 CYS A C 1
ATOM 1301 O O . CYS A 1 173 ? -3.655 10.470 1.470 1.00 95.31 173 CYS A O 1
ATOM 1303 N N . PRO A 1 174 ? -5.324 10.601 -0.048 1.00 93.06 174 PRO A N 1
ATOM 1304 C CA . PRO A 1 174 ? -6.348 10.985 0.916 1.00 93.06 174 PRO A CA 1
ATOM 1305 C C . PRO A 1 174 ? -6.697 9.813 1.844 1.00 93.06 174 PRO A C 1
ATOM 1307 O O . PRO A 1 174 ? -6.423 8.651 1.549 1.00 93.06 174 PRO A O 1
ATOM 1310 N N . THR A 1 175 ? -7.351 10.109 2.967 1.00 87.06 175 THR A N 1
ATOM 1311 C CA . THR A 1 175 ? -7.681 9.133 4.025 1.00 87.06 175 THR A CA 1
ATOM 1312 C C . THR A 1 175 ? -8.575 7.973 3.576 1.00 87.06 175 THR A C 1
ATOM 1314 O O . THR A 1 175 ? -8.591 6.935 4.232 1.00 87.06 175 THR A O 1
ATOM 1317 N N . ASN A 1 176 ? -9.302 8.128 2.467 1.00 89.00 176 ASN A N 1
ATOM 1318 C CA . ASN A 1 176 ? -10.159 7.107 1.865 1.00 89.00 176 ASN A CA 1
ATOM 1319 C C . ASN A 1 176 ? -9.469 6.290 0.753 1.00 89.00 176 ASN A C 1
ATOM 1321 O O . ASN A 1 176 ? -10.140 5.488 0.104 1.00 89.00 176 ASN A O 1
ATOM 1325 N N . ALA A 1 177 ? -8.160 6.456 0.526 1.00 93.25 177 ALA A N 1
ATOM 1326 C CA . ALA A 1 177 ? -7.400 5.712 -0.478 1.00 93.25 177 ALA A CA 1
ATOM 1327 C C . ALA A 1 177 ? -6.043 5.206 0.051 1.00 93.25 177 ALA A C 1
ATOM 1329 O O . ALA A 1 177 ? -5.440 5.764 0.965 1.00 93.25 177 ALA A O 1
ATOM 1330 N N . THR A 1 178 ? -5.554 4.115 -0.533 1.00 91.94 178 THR A N 1
ATOM 1331 C CA . THR A 1 178 ? -4.270 3.476 -0.219 1.00 91.94 178 THR A CA 1
ATOM 1332 C C . THR A 1 178 ? -3.680 2.808 -1.469 1.00 91.94 178 THR A C 1
ATOM 1334 O O . THR A 1 178 ? -4.254 2.872 -2.558 1.00 91.94 178 THR A O 1
ATOM 1337 N N . GLY A 1 179 ? -2.506 2.199 -1.327 1.00 89.69 179 GLY A N 1
ATOM 1338 C CA . GLY A 1 179 ? -1.676 1.744 -2.444 1.00 89.69 179 GLY A CA 1
ATOM 1339 C C . GLY A 1 179 ? -0.581 2.752 -2.809 1.00 89.69 179 GLY A C 1
ATOM 1340 O O . GLY A 1 179 ? -0.494 3.839 -2.232 1.00 89.69 179 GLY A O 1
ATOM 1341 N N . LYS A 1 180 ? 0.299 2.384 -3.748 1.00 89.88 180 LYS A N 1
ATOM 1342 C CA . LYS A 1 180 ? 1.452 3.226 -4.146 1.00 89.88 180 LYS A CA 1
ATOM 1343 C C . LYS A 1 180 ? 1.034 4.466 -4.933 1.00 89.88 180 LYS A C 1
ATOM 1345 O O . LYS A 1 180 ? 1.734 5.476 -4.922 1.00 89.88 180 LYS A O 1
ATOM 1350 N N . ARG A 1 181 ? -0.092 4.357 -5.631 1.00 93.31 181 ARG A N 1
ATOM 1351 C CA . ARG A 1 181 ? -0.692 5.352 -6.514 1.00 93.31 181 ARG A CA 1
ATOM 1352 C C . ARG A 1 181 ? -2.090 5.744 -6.043 1.00 93.31 181 ARG A C 1
ATOM 1354 O O . ARG A 1 181 ? -2.821 6.357 -6.812 1.00 93.31 181 ARG A O 1
ATOM 1361 N N . CYS A 1 182 ? -2.469 5.394 -4.812 1.00 95.25 182 CYS A N 1
ATOM 1362 C CA . CYS A 1 182 ? -3.822 5.586 -4.280 1.00 95.25 182 CYS A CA 1
ATOM 1363 C C . CYS A 1 182 ? -4.894 4.815 -5.076 1.00 95.25 182 CYS A C 1
ATOM 1365 O O . CYS A 1 182 ? -6.056 5.206 -5.123 1.00 95.25 182 CYS A O 1
ATOM 1367 N N . GLU A 1 183 ? -4.490 3.730 -5.739 1.00 92.69 183 GLU A N 1
ATOM 1368 C CA . GLU A 1 183 ? -5.295 2.925 -6.658 1.00 92.69 183 GLU A CA 1
ATOM 1369 C C . GLU A 1 183 ? -6.366 2.068 -5.965 1.00 92.69 183 GLU A C 1
ATOM 1371 O O . GLU A 1 183 ? -7.314 1.626 -6.612 1.00 92.69 183 GLU A O 1
ATOM 1376 N N . GLN A 1 184 ? -6.249 1.868 -4.651 1.00 92.44 184 GLN A N 1
ATOM 1377 C CA . GLN A 1 184 ? -7.206 1.134 -3.827 1.00 92.44 184 GLN A CA 1
ATOM 1378 C C . GLN A 1 184 ? -7.971 2.113 -2.937 1.00 92.44 184 GLN A C 1
ATOM 1380 O O . GLN A 1 184 ? -7.369 2.986 -2.316 1.00 92.44 184 GLN A O 1
ATOM 1385 N N . PHE A 1 185 ? -9.285 1.948 -2.802 1.00 92.12 185 PHE A N 1
ATOM 1386 C CA . PHE A 1 185 ? -10.022 2.620 -1.732 1.00 92.12 185 PHE A CA 1
ATOM 1387 C C . PHE A 1 185 ? -9.726 1.955 -0.383 1.00 92.12 185 PHE A C 1
ATOM 1389 O O . PHE A 1 185 ? -9.561 0.736 -0.286 1.00 92.12 185 PHE A O 1
ATOM 1396 N N . PHE A 1 186 ? -9.658 2.759 0.674 1.00 92.44 186 PHE A N 1
ATOM 1397 C CA . PHE A 1 186 ? -9.333 2.306 2.019 1.00 92.44 186 PHE A CA 1
ATOM 1398 C C . PHE A 1 186 ? -10.607 2.082 2.846 1.00 92.44 186 PHE A C 1
ATOM 1400 O O . PHE A 1 186 ? -11.146 3.006 3.451 1.00 92.44 186 PHE A O 1
ATOM 1407 N N . TRP A 1 187 ? -11.077 0.831 2.878 1.00 92.12 187 TRP A N 1
ATOM 1408 C CA . TRP A 1 187 ? -12.251 0.396 3.649 1.00 92.12 187 TRP A CA 1
ATOM 1409 C C . TRP A 1 187 ? -11.844 -0.526 4.818 1.00 92.12 187 TRP A C 1
ATOM 1411 O O . TRP A 1 187 ? -11.988 -1.750 4.701 1.00 92.12 187 TRP A O 1
ATOM 1421 N N . PRO A 1 188 ? -11.316 0.006 5.938 1.00 92.56 188 PRO A N 1
ATOM 1422 C CA . PRO A 1 188 ? -10.854 -0.808 7.065 1.00 92.56 188 PRO A CA 1
ATOM 1423 C C . PRO A 1 188 ? -11.988 -1.680 7.623 1.00 92.56 188 PRO A C 1
ATOM 1425 O O . PRO A 1 188 ? -13.092 -1.189 7.853 1.00 92.56 188 PRO A O 1
ATOM 1428 N N . LYS A 1 189 ? -11.726 -2.976 7.838 1.00 91.12 189 LYS A N 1
ATOM 1429 C CA . LYS A 1 189 ? -12.700 -3.961 8.358 1.00 91.12 189 LYS A CA 1
ATOM 1430 C C . LYS A 1 189 ? -12.534 -4.225 9.848 1.00 91.12 189 LYS A C 1
ATOM 1432 O O . LYS A 1 189 ? -13.432 -4.744 10.502 1.00 91.12 189 LYS A O 1
ATOM 1437 N N . SER A 1 190 ? -11.377 -3.865 10.382 1.00 92.12 190 SER A N 1
ATOM 1438 C CA . SER A 1 190 ? -10.959 -4.094 11.75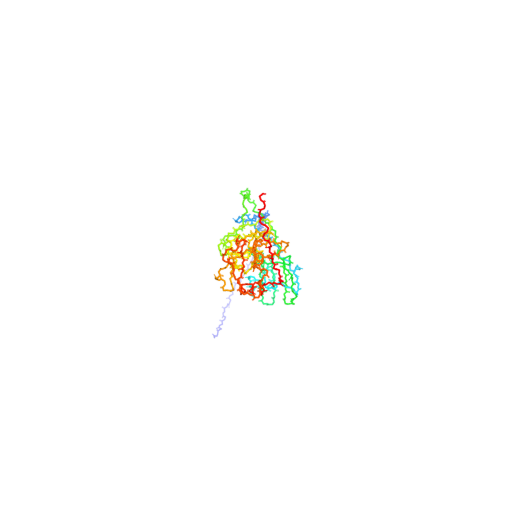5 1.00 92.12 190 SER A CA 1
ATOM 1439 C C . SER A 1 190 ? -10.016 -2.979 12.205 1.00 92.12 190 SER A C 1
ATOM 1441 O O . SER A 1 190 ? -9.425 -2.284 11.377 1.00 92.12 190 SER A O 1
ATOM 1443 N N . CYS A 1 191 ? -9.791 -2.853 13.516 1.00 93.81 191 CYS A N 1
ATOM 1444 C CA . CYS A 1 191 ? -8.751 -1.960 14.031 1.00 93.81 191 CYS A CA 1
ATOM 1445 C C . CYS A 1 191 ? -7.362 -2.275 13.434 1.00 93.81 191 CYS A C 1
ATOM 1447 O O . CYS A 1 191 ? -6.562 -1.370 13.228 1.00 93.81 191 CYS A O 1
ATOM 1449 N N . LEU A 1 192 ? -7.081 -3.541 13.096 1.00 91.81 192 LEU A N 1
ATOM 1450 C CA . LEU A 1 192 ? -5.802 -3.967 12.519 1.00 91.81 192 LEU A CA 1
ATOM 1451 C C . LEU A 1 192 ? -5.540 -3.356 11.131 1.00 91.81 192 LEU A C 1
ATOM 1453 O O . LEU A 1 192 ? -4.386 -3.117 10.775 1.00 91.81 192 LEU A O 1
ATOM 1457 N N . ASP A 1 193 ? -6.587 -3.059 10.359 1.00 92.38 193 ASP A N 1
ATOM 1458 C CA . ASP A 1 193 ? -6.444 -2.506 9.009 1.00 92.38 193 ASP A CA 1
ATOM 1459 C C . ASP A 1 193 ? -5.922 -1.065 8.995 1.00 92.38 193 ASP A C 1
ATOM 1461 O O . ASP A 1 193 ? -5.374 -0.640 7.982 1.00 92.38 193 ASP A O 1
ATOM 1465 N N . PHE A 1 194 ? -5.984 -0.331 10.111 1.00 92.50 194 PHE A N 1
ATOM 1466 C CA . PHE A 1 194 ? -5.394 1.011 10.205 1.00 92.50 194 PHE A CA 1
ATOM 1467 C C . PHE A 1 194 ? -3.863 1.023 10.115 1.00 92.50 194 PHE A C 1
ATOM 1469 O O . PHE A 1 194 ? -3.298 2.048 9.749 1.00 92.50 194 PHE A O 1
ATOM 1476 N N . TYR A 1 195 ? -3.186 -0.115 10.314 1.00 90.88 195 TYR A N 1
ATOM 1477 C CA . TYR A 1 195 ? -1.766 -0.263 9.961 1.00 90.88 195 TYR A CA 1
ATOM 1478 C C . TYR A 1 195 ? -1.507 -0.314 8.441 1.00 90.88 195 TYR A C 1
ATOM 1480 O O . TYR A 1 195 ? -0.364 -0.187 8.014 1.00 90.88 195 TYR A O 1
ATOM 1488 N N . LYS A 1 196 ? -2.550 -0.506 7.620 1.00 89.38 196 LYS A N 1
ATOM 1489 C CA . LYS A 1 196 ? -2.498 -0.536 6.144 1.00 89.38 196 LYS A CA 1
ATOM 1490 C C . LYS A 1 196 ? -2.939 0.792 5.508 1.00 89.38 196 LYS A C 1
ATOM 1492 O O . LYS A 1 196 ? -2.975 0.899 4.279 1.00 89.38 196 LYS A O 1
ATOM 1497 N N . ALA A 1 197 ? -3.318 1.780 6.321 1.00 88.56 197 ALA A N 1
ATOM 1498 C CA . ALA A 1 197 ? -3.643 3.115 5.836 1.00 88.56 197 ALA A CA 1
ATOM 1499 C C . ALA A 1 197 ? -2.406 3.761 5.194 1.00 88.56 197 ALA A C 1
ATOM 1501 O O . ALA A 1 197 ? -1.267 3.513 5.605 1.00 88.56 197 ALA A O 1
ATOM 1502 N N . HIS A 1 198 ? -2.619 4.611 4.193 1.00 85.25 198 HIS A N 1
ATOM 1503 C CA . HIS A 1 198 ? -1.528 5.385 3.618 1.00 85.25 198 HIS A CA 1
ATOM 1504 C C . HIS A 1 198 ? -0.908 6.298 4.693 1.00 85.25 198 HIS A C 1
ATOM 1506 O O . HIS A 1 198 ? -1.628 6.955 5.442 1.00 85.25 198 HIS A O 1
ATOM 1512 N N . ASN A 1 199 ? 0.425 6.306 4.794 1.00 84.38 199 ASN A N 1
ATOM 1513 C CA . ASN A 1 199 ? 1.185 6.989 5.852 1.00 84.38 199 ASN A CA 1
ATOM 1514 C C . ASN A 1 199 ? 0.767 6.619 7.296 1.00 84.38 199 ASN A C 1
ATOM 1516 O O . ASN A 1 199 ? 0.903 7.439 8.206 1.00 84.38 199 ASN A O 1
ATOM 1520 N N . ALA A 1 200 ? 0.289 5.388 7.530 1.00 87.50 200 ALA A N 1
ATOM 1521 C CA . ALA A 1 200 ? -0.016 4.902 8.875 1.00 87.50 200 ALA A CA 1
ATOM 1522 C C . ALA A 1 200 ? 1.200 5.051 9.820 1.00 87.50 200 ALA A C 1
ATOM 1524 O O . ALA A 1 200 ? 2.281 4.536 9.516 1.00 87.50 200 ALA A O 1
ATOM 1525 N N . PRO A 1 201 ? 1.057 5.714 10.984 1.00 89.50 201 PRO A N 1
ATOM 1526 C CA . PRO A 1 201 ? 2.131 5.784 11.967 1.00 89.50 201 PRO A CA 1
ATOM 1527 C C . PRO A 1 201 ? 2.383 4.401 12.582 1.00 89.50 201 PRO A C 1
ATOM 1529 O O . PRO A 1 201 ? 1.464 3.597 12.740 1.00 89.50 201 PRO A O 1
ATOM 1532 N N . ALA A 1 202 ? 3.617 4.147 13.031 1.00 90.19 202 ALA A N 1
ATOM 1533 C CA . ALA A 1 202 ? 4.000 2.877 13.665 1.00 90.19 202 ALA A CA 1
ATOM 1534 C C . ALA A 1 202 ? 3.147 2.516 14.902 1.00 90.19 202 ALA A C 1
ATOM 1536 O O . ALA A 1 202 ? 3.041 1.344 15.265 1.00 90.19 202 ALA A O 1
ATOM 1537 N N . LYS A 1 203 ? 2.515 3.516 15.528 1.00 93.38 203 LYS A N 1
ATOM 1538 C CA . LYS A 1 203 ? 1.442 3.372 16.513 1.00 93.38 203 LYS A CA 1
ATOM 1539 C C . LYS A 1 203 ? 0.343 4.403 16.209 1.00 93.38 203 LYS A C 1
ATOM 1541 O O . LYS A 1 203 ? 0.548 5.579 16.513 1.00 93.38 203 LYS A O 1
ATOM 1546 N N . PRO A 1 204 ? -0.798 4.006 15.622 1.00 93.62 204 PRO A N 1
ATOM 1547 C CA . PRO A 1 204 ? -1.968 4.876 15.538 1.00 93.62 204 PRO A CA 1
ATOM 1548 C C . PRO A 1 204 ? -2.459 5.277 16.942 1.00 93.62 204 PRO A C 1
ATOM 1550 O O . PRO A 1 204 ? -2.250 4.521 17.898 1.00 93.62 204 PRO A O 1
ATOM 1553 N N . PRO A 1 205 ? -3.069 6.465 17.107 1.00 94.94 205 PRO A N 1
ATOM 1554 C CA . PRO A 1 205 ? -3.638 6.863 18.389 1.00 94.94 205 PRO A CA 1
ATOM 1555 C C . PRO A 1 205 ? -4.766 5.906 18.800 1.00 94.94 205 PRO A C 1
ATOM 1557 O O . PRO A 1 205 ? -5.465 5.350 17.958 1.00 94.94 205 PRO A O 1
ATOM 1560 N N . ARG A 1 206 ? -4.966 5.707 20.105 1.00 95.44 206 ARG A N 1
ATOM 1561 C CA . ARG A 1 206 ? -6.166 5.006 20.586 1.00 95.44 206 ARG A C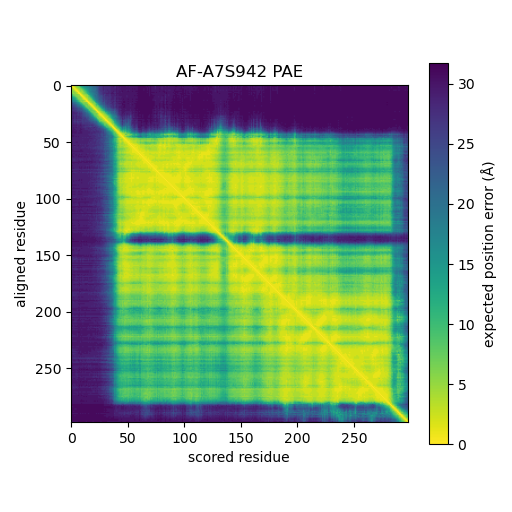A 1
ATOM 1562 C C . ARG A 1 206 ? -7.380 5.925 20.485 1.00 95.44 206 ARG A C 1
ATOM 1564 O O . ARG A 1 206 ? -7.240 7.137 20.643 1.00 95.44 206 ARG A O 1
ATOM 1571 N N . GLY A 1 207 ? -8.562 5.364 20.265 1.00 96.25 207 GLY A N 1
ATOM 1572 C CA . GLY A 1 207 ? -9.789 6.152 20.163 1.00 96.25 207 GLY A CA 1
ATOM 1573 C C . GLY A 1 207 ? -10.882 5.459 19.366 1.00 96.25 207 GLY A C 1
ATOM 1574 O O . GLY A 1 207 ? -10.798 4.266 19.080 1.00 96.25 207 GLY A O 1
ATOM 1575 N N . VAL A 1 208 ? -11.915 6.217 18.999 1.00 96.56 208 VAL A N 1
ATOM 1576 C CA . VAL A 1 208 ? -13.031 5.726 18.182 1.00 96.56 208 VAL A CA 1
ATOM 1577 C C . VAL A 1 208 ? -12.709 5.875 16.697 1.00 96.56 208 VAL A C 1
ATOM 1579 O O . VAL A 1 208 ? -12.434 6.972 16.222 1.00 96.56 208 VAL A O 1
ATOM 1582 N N . TYR A 1 209 ? -12.809 4.768 15.969 1.00 95.31 209 TYR A N 1
ATOM 1583 C CA . TYR A 1 209 ? -12.581 4.658 14.534 1.00 95.31 209 TYR A CA 1
ATOM 1584 C C . TYR A 1 209 ? -13.836 4.156 13.815 1.00 95.31 209 TYR A C 1
ATOM 1586 O O . TYR A 1 209 ? -14.583 3.333 14.350 1.00 95.31 209 TYR A O 1
ATOM 1594 N N . THR A 1 210 ? -14.039 4.612 12.581 1.00 94.88 210 THR A N 1
ATOM 1595 C CA . THR A 1 210 ? -15.039 4.053 11.661 1.00 94.88 210 THR A CA 1
ATOM 1596 C C . THR A 1 210 ? -14.439 2.867 10.912 1.00 94.88 210 THR A C 1
ATOM 1598 O O . THR A 1 210 ? -13.417 3.012 10.246 1.00 94.88 210 THR A O 1
ATOM 1601 N N . ILE A 1 211 ? -15.086 1.706 10.990 1.00 93.31 211 ILE A N 1
ATOM 1602 C CA . ILE A 1 211 ? -14.794 0.537 10.150 1.00 93.31 211 ILE A CA 1
ATOM 1603 C C . ILE A 1 211 ? -16.019 0.197 9.295 1.00 93.31 211 ILE A C 1
ATOM 1605 O O . ILE A 1 211 ? -17.145 0.552 9.636 1.00 93.31 211 ILE A O 1
ATOM 1609 N N . PHE A 1 212 ? -15.809 -0.519 8.198 1.00 91.81 212 PHE A N 1
ATOM 1610 C CA . PHE A 1 212 ? -16.851 -0.912 7.253 1.00 91.81 212 PHE A CA 1
ATOM 1611 C C . PHE A 1 212 ? -17.163 -2.403 7.384 1.00 91.81 212 PHE A C 1
ATOM 1613 O O . PHE A 1 212 ? -16.248 -3.220 7.502 1.00 91.81 212 PHE A O 1
ATOM 1620 N N . LYS A 1 213 ? -18.437 -2.790 7.276 1.00 88.81 213 LYS A N 1
ATOM 1621 C CA . LYS A 1 213 ? -18.826 -4.201 7.112 1.00 88.81 213 LYS A CA 1
ATOM 1622 C C . LYS A 1 213 ? -18.390 -4.741 5.739 1.00 88.81 213 LYS A C 1
ATOM 1624 O O . LYS A 1 213 ? -17.818 -4.027 4.909 1.00 88.81 213 LYS A O 1
ATOM 1629 N N . ASN A 1 214 ? -18.641 -6.027 5.493 1.00 86.38 214 ASN A N 1
ATOM 1630 C CA . ASN A 1 214 ? -18.240 -6.728 4.263 1.00 86.38 214 ASN A CA 1
ATOM 1631 C C . ASN A 1 214 ? -18.898 -6.183 2.980 1.00 86.38 214 ASN A C 1
ATOM 1633 O O . ASN A 1 214 ? -18.404 -6.453 1.893 1.00 86.38 214 ASN A O 1
ATOM 1637 N N . ASP A 1 215 ? -19.977 -5.409 3.105 1.00 87.94 215 ASP A N 1
ATOM 1638 C CA . ASP A 1 215 ? -20.650 -4.706 2.003 1.00 87.94 215 ASP A CA 1
ATOM 1639 C C . ASP A 1 215 ? -19.892 -3.460 1.497 1.00 87.94 215 ASP A C 1
ATOM 1641 O O . ASP A 1 215 ? -20.280 -2.885 0.487 1.00 87.94 215 ASP A O 1
ATOM 1645 N N . ASN A 1 216 ? -18.819 -3.040 2.184 1.00 85.94 216 ASN A N 1
ATOM 1646 C CA . ASN A 1 216 ? -18.066 -1.796 1.946 1.00 85.94 216 ASN A CA 1
ATOM 1647 C C . ASN A 1 216 ? -18.885 -0.496 2.098 1.00 85.94 216 ASN A C 1
ATOM 1649 O O . ASN A 1 216 ? -18.365 0.572 1.786 1.00 85.94 216 ASN A O 1
ATOM 1653 N N . ILE A 1 217 ? -20.123 -0.569 2.599 1.00 87.62 217 ILE A N 1
ATOM 1654 C CA . ILE A 1 217 ? -21.070 0.556 2.674 1.00 87.62 217 ILE A CA 1
ATOM 1655 C C . ILE A 1 217 ? -21.494 0.814 4.122 1.00 87.62 217 ILE A C 1
ATOM 1657 O O . ILE A 1 217 ? -21.541 1.962 4.554 1.00 87.62 217 ILE A O 1
ATOM 1661 N N . THR A 1 218 ? -21.785 -0.235 4.895 1.00 92.06 218 THR A N 1
ATOM 1662 C CA . THR A 1 218 ? -22.263 -0.075 6.269 1.00 92.06 218 THR A CA 1
ATOM 1663 C C . THR A 1 218 ? -21.103 0.262 7.199 1.00 92.06 218 THR A C 1
ATOM 1665 O O . THR A 1 218 ? -20.319 -0.611 7.588 1.00 92.06 218 THR A O 1
ATOM 1668 N N . GLU A 1 219 ? -21.029 1.526 7.598 1.00 93.38 219 GLU A N 1
ATOM 1669 C CA . GLU A 1 219 ? -20.133 2.013 8.643 1.00 93.38 219 GLU A CA 1
ATOM 1670 C C . GLU A 1 219 ? -20.567 1.533 10.038 1.00 93.38 219 GLU A C 1
ATOM 1672 O O . GLU A 1 219 ? -21.750 1.524 10.378 1.00 93.38 219 GLU A O 1
ATOM 1677 N N . VAL A 1 220 ? -19.598 1.166 10.879 1.00 92.50 220 VAL A N 1
ATOM 1678 C CA . VAL A 1 220 ? -19.780 0.981 12.325 1.00 92.50 220 VAL A CA 1
ATOM 1679 C C . VAL A 1 220 ? -18.601 1.584 13.087 1.00 92.50 220 VAL A C 1
ATOM 1681 O O . VAL A 1 220 ? -17.443 1.448 12.692 1.00 92.50 220 VAL A O 1
ATOM 1684 N N . LYS A 1 221 ? -18.883 2.241 14.214 1.00 95.00 221 LYS A N 1
ATOM 1685 C CA . LYS A 1 221 ? -17.852 2.839 15.074 1.00 95.00 221 LYS A CA 1
ATOM 1686 C C . LYS A 1 221 ? -17.323 1.811 16.069 1.00 95.00 221 LYS A C 1
ATOM 1688 O O . LYS A 1 221 ? -18.103 1.091 16.690 1.00 95.00 221 LYS A O 1
ATOM 1693 N N . ARG A 1 222 ? -16.007 1.740 16.258 1.00 94.81 222 ARG A N 1
ATOM 1694 C CA . ARG A 1 222 ? -15.355 0.870 17.251 1.00 94.81 222 ARG A CA 1
ATOM 1695 C C . ARG A 1 222 ? -14.231 1.608 17.953 1.00 94.81 222 ARG A C 1
ATOM 1697 O O . ARG A 1 222 ? -13.557 2.425 17.336 1.00 94.81 222 ARG A O 1
ATOM 1704 N N . TYR A 1 223 ? -14.015 1.306 19.228 1.00 96.31 223 TYR A N 1
ATOM 1705 C CA . TYR A 1 223 ? -12.820 1.776 19.918 1.00 96.31 223 TYR A CA 1
ATOM 1706 C C . TYR A 1 223 ? -11.647 0.849 19.603 1.00 96.31 223 TYR A C 1
ATOM 1708 O O . TYR A 1 223 ? -11.770 -0.373 19.740 1.00 96.31 223 TYR A O 1
ATOM 1716 N N . CYS A 1 224 ? -10.528 1.442 19.202 1.00 95.81 224 CYS A N 1
ATOM 1717 C CA . CYS A 1 224 ? -9.286 0.760 18.879 1.00 95.81 224 CYS A CA 1
ATOM 1718 C C . CYS A 1 224 ? -8.166 1.190 19.835 1.00 95.81 224 CYS A C 1
ATOM 1720 O O . CYS A 1 224 ? -7.997 2.384 20.084 1.00 95.81 224 CYS A O 1
ATOM 1722 N N . ASP A 1 225 ? -7.365 0.235 20.315 1.00 95.44 225 ASP A N 1
ATOM 1723 C CA . ASP A 1 225 ? -6.045 0.499 20.913 1.00 95.44 225 ASP A CA 1
ATOM 1724 C C . ASP A 1 225 ? -4.965 -0.274 20.143 1.00 95.44 225 ASP A C 1
ATOM 1726 O O . ASP A 1 225 ? -5.214 -1.349 19.591 1.00 95.44 225 ASP A O 1
ATOM 1730 N N . PHE A 1 226 ? -3.758 0.280 20.084 1.00 93.75 226 PHE A N 1
ATOM 1731 C CA . PHE A 1 226 ? -2.708 -0.136 19.157 1.00 93.75 226 PHE A CA 1
ATOM 1732 C C . PHE A 1 226 ? -1.424 -0.489 19.905 1.00 93.75 226 PHE A C 1
ATOM 1734 O O . PHE A 1 226 ? -0.851 0.322 20.633 1.00 93.75 226 PHE A O 1
ATOM 1741 N N . THR A 1 227 ? -0.946 -1.716 19.710 1.00 92.81 227 THR A N 1
ATOM 1742 C CA . THR A 1 227 ? 0.279 -2.246 20.318 1.00 92.81 227 THR A CA 1
ATOM 1743 C C . THR A 1 227 ? 1.253 -2.657 19.208 1.00 92.81 227 THR A C 1
ATOM 1745 O O . THR A 1 227 ? 1.078 -3.707 18.590 1.00 92.81 227 THR A O 1
ATOM 1748 N N . PRO A 1 228 ? 2.290 -1.855 18.916 1.00 88.38 228 PRO A N 1
ATOM 1749 C CA . PRO A 1 228 ? 3.276 -2.220 17.904 1.00 88.38 228 PRO A CA 1
ATOM 1750 C C . PRO A 1 228 ? 4.059 -3.494 18.288 1.00 88.38 228 PRO A C 1
ATOM 1752 O O . PRO A 1 228 ? 4.256 -3.748 19.478 1.00 88.38 228 PRO A O 1
ATOM 1755 N N . PRO A 1 229 ? 4.562 -4.273 17.311 1.00 88.88 229 PRO A N 1
ATOM 1756 C CA . PRO A 1 229 ? 4.311 -4.157 15.875 1.00 88.88 229 PRO A CA 1
ATOM 1757 C C . PRO A 1 229 ? 3.000 -4.855 15.471 1.00 88.88 229 PRO A C 1
ATOM 1759 O O . PRO A 1 229 ? 2.762 -5.996 15.860 1.00 88.88 229 PRO A O 1
ATOM 1762 N N . ASN A 1 230 ? 2.185 -4.196 14.640 1.00 86.06 230 ASN A N 1
ATOM 1763 C CA . ASN A 1 230 ? 1.015 -4.773 13.960 1.00 86.06 230 ASN A CA 1
ATOM 1764 C C . ASN A 1 230 ? 0.027 -5.563 14.852 1.00 86.06 230 ASN A C 1
ATOM 1766 O O . ASN A 1 230 ? -0.553 -6.546 14.394 1.00 86.06 230 ASN A O 1
ATOM 1770 N N . LYS A 1 231 ? -0.202 -5.151 16.108 1.00 91.50 231 LYS A N 1
ATOM 1771 C CA . LYS A 1 231 ? -1.309 -5.668 16.933 1.00 91.50 231 LYS A CA 1
ATOM 1772 C C . LYS A 1 231 ? -2.279 -4.535 17.233 1.00 91.50 231 LYS A C 1
ATOM 1774 O O . LYS A 1 231 ? -1.877 -3.464 17.682 1.00 91.50 231 LYS A O 1
ATOM 1779 N N . ALA A 1 232 ? -3.560 -4.779 17.003 1.00 92.56 232 ALA A N 1
ATOM 1780 C CA . ALA A 1 232 ? -4.625 -3.844 17.326 1.00 92.56 232 ALA A CA 1
ATOM 1781 C C . ALA A 1 232 ? -5.730 -4.579 18.080 1.00 92.56 232 ALA A C 1
ATOM 1783 O O . ALA A 1 232 ? -6.050 -5.726 17.769 1.00 92.56 232 ALA A O 1
ATOM 1784 N N . TRP A 1 233 ? -6.319 -3.897 19.050 1.00 92.75 233 TRP A N 1
ATOM 1785 C CA . TRP A 1 233 ? -7.389 -4.403 19.892 1.00 92.75 233 TRP A CA 1
ATOM 1786 C C . TRP A 1 233 ? -8.678 -3.678 19.534 1.00 92.75 233 TRP A C 1
ATOM 1788 O O . TRP A 1 233 ? -8.674 -2.459 19.392 1.00 92.75 233 TRP A O 1
ATOM 1798 N N . THR A 1 234 ? -9.776 -4.420 19.394 1.00 94.50 234 THR A N 1
ATOM 1799 C CA . THR A 1 234 ? -11.122 -3.850 19.238 1.00 94.50 234 THR A CA 1
ATOM 1800 C C . THR A 1 234 ? -11.857 -4.005 20.561 1.00 94.50 234 THR A C 1
ATOM 1802 O O . THR A 1 234 ? -11.953 -5.123 21.069 1.00 94.50 234 THR A O 1
ATOM 1805 N N . LEU A 1 235 ? -12.377 -2.914 21.125 1.00 94.44 235 LEU A N 1
ATOM 1806 C CA . LEU A 1 235 ? -13.118 -2.979 22.383 1.00 94.44 235 LEU A CA 1
ATOM 1807 C C . LEU A 1 235 ? -14.462 -3.692 22.180 1.00 94.44 235 LEU A C 1
ATOM 1809 O O . LEU A 1 235 ? -15.331 -3.204 21.448 1.00 94.44 235 LEU A O 1
ATOM 1813 N N . ILE A 1 236 ? -14.635 -4.828 22.859 1.00 94.56 236 ILE A N 1
ATOM 1814 C CA . ILE A 1 236 ? -15.894 -5.589 22.884 1.00 94.56 236 ILE A CA 1
ATOM 1815 C C . ILE A 1 236 ? -16.736 -5.297 24.132 1.00 94.56 236 ILE A C 1
ATOM 1817 O O . ILE A 1 236 ? -17.959 -5.380 24.072 1.00 94.56 236 ILE A O 1
ATOM 1821 N N . GLU A 1 237 ? -16.083 -4.927 25.236 1.00 94.62 237 GLU A N 1
ATOM 1822 C CA . GLU A 1 237 ? -16.682 -4.720 26.552 1.00 94.62 237 GLU A CA 1
ATOM 1823 C C . GLU A 1 237 ? -15.789 -3.801 27.402 1.00 94.62 237 GLU A C 1
ATOM 1825 O O . GLU A 1 237 ? -14.562 -3.914 27.361 1.00 94.62 237 GLU A O 1
ATOM 1830 N N . SER A 1 238 ? -16.394 -2.899 28.177 1.00 94.56 238 SER A N 1
ATOM 1831 C CA . SER A 1 238 ? -15.735 -2.150 29.251 1.00 94.56 238 SER A CA 1
ATOM 1832 C C . SER A 1 238 ? -16.769 -1.673 30.266 1.00 94.56 238 SER A C 1
ATOM 1834 O O . SER A 1 238 ? -17.899 -1.346 29.900 1.00 94.56 238 SER A O 1
ATOM 1836 N N . TYR A 1 239 ? -16.396 -1.645 31.542 1.00 94.56 239 TYR A N 1
ATOM 1837 C CA . TYR A 1 239 ? -17.278 -1.185 32.606 1.00 94.56 239 TYR A CA 1
ATOM 1838 C C . TYR A 1 239 ? -16.495 -0.631 33.800 1.00 94.56 239 TYR A C 1
ATOM 1840 O O . TYR A 1 239 ? -15.416 -1.117 34.155 1.00 94.56 239 TYR A O 1
ATOM 1848 N N . ALA A 1 240 ? -17.072 0.379 34.449 1.00 94.44 240 ALA A N 1
ATOM 1849 C CA . ALA A 1 240 ? -16.625 0.899 35.734 1.00 94.44 240 ALA A CA 1
ATOM 1850 C C . ALA A 1 240 ? -16.936 -0.090 36.868 1.00 94.44 240 ALA A C 1
ATOM 1852 O O . ALA A 1 240 ? -17.913 -0.838 36.811 1.00 94.44 240 ALA A O 1
ATOM 1853 N N . ALA A 1 241 ? -16.147 -0.049 37.946 1.00 94.25 241 ALA A N 1
ATOM 1854 C CA . ALA A 1 241 ? -16.227 -1.009 39.055 1.00 94.25 241 ALA A CA 1
ATOM 1855 C C . ALA A 1 241 ? -17.640 -1.186 39.658 1.00 94.25 241 ALA A C 1
ATOM 1857 O O . ALA A 1 241 ? -17.994 -2.291 40.065 1.00 94.25 241 ALA A O 1
ATOM 1858 N N . LYS A 1 242 ? -18.479 -0.137 39.654 1.00 94.62 242 LYS A N 1
ATOM 1859 C CA . LYS A 1 242 ? -19.878 -0.194 40.125 1.00 94.62 242 LYS A CA 1
ATOM 1860 C C . LYS A 1 242 ? -20.782 -1.144 39.319 1.00 94.62 242 LYS A C 1
ATOM 1862 O O . LYS A 1 242 ? -21.774 -1.622 39.852 1.00 94.62 242 LYS A O 1
ATOM 1867 N N . HIS A 1 243 ? -20.424 -1.452 38.071 1.00 94.69 243 HIS A N 1
ATOM 1868 C CA . HIS A 1 243 ? -21.146 -2.376 37.187 1.00 94.69 243 HIS A CA 1
ATOM 1869 C C . HIS A 1 243 ? -20.565 -3.799 37.188 1.00 94.69 243 HIS A C 1
ATOM 1871 O O . HIS A 1 243 ? -21.035 -4.653 36.442 1.00 94.69 243 HIS A O 1
ATOM 1877 N N . ARG A 1 244 ? -19.561 -4.091 38.027 1.00 93.25 244 ARG A N 1
ATOM 1878 C CA . ARG A 1 244 ? -18.841 -5.373 38.002 1.00 93.25 244 ARG A CA 1
ATOM 1879 C C . ARG A 1 244 ? -19.762 -6.595 38.108 1.00 93.25 244 ARG A C 1
ATOM 1881 O O . ARG A 1 244 ? -19.699 -7.466 37.252 1.00 93.25 244 ARG A O 1
ATOM 1888 N N . VAL A 1 245 ? -20.645 -6.622 39.108 1.00 94.31 245 VAL A N 1
ATOM 1889 C CA . VAL A 1 245 ? -21.568 -7.751 39.354 1.00 94.31 245 VAL A CA 1
ATOM 1890 C C . VAL A 1 245 ? -22.539 -7.961 38.184 1.00 94.31 245 VAL A C 1
ATOM 1892 O O . VAL A 1 245 ? -22.892 -9.090 37.859 1.00 94.31 245 VAL A O 1
ATOM 1895 N N . GLU A 1 246 ? -22.950 -6.874 37.527 1.00 93.75 246 GLU A N 1
ATOM 1896 C CA . GLU A 1 246 ? -23.849 -6.901 36.371 1.00 93.75 246 GLU A CA 1
ATOM 1897 C C . GLU A 1 246 ? -23.182 -7.540 35.143 1.00 93.75 246 GLU A C 1
ATOM 1899 O O . GLU A 1 246 ? -23.832 -8.306 34.437 1.00 93.75 246 GLU A O 1
ATOM 1904 N N . PHE A 1 247 ? -21.897 -7.258 34.906 1.00 92.94 247 PHE A N 1
ATOM 1905 C CA . PHE A 1 247 ? -21.150 -7.749 33.742 1.00 92.94 247 PHE A CA 1
ATOM 1906 C C . PHE A 1 247 ? -20.532 -9.137 33.957 1.00 92.94 247 PHE A C 1
ATOM 1908 O O . PHE A 1 247 ? -20.596 -9.971 33.057 1.00 92.94 247 PHE A O 1
ATOM 1915 N N . GLU A 1 248 ? -20.006 -9.435 35.151 1.00 91.81 248 GLU A N 1
ATOM 1916 C CA . GLU A 1 248 ? -19.470 -10.767 35.495 1.00 91.81 248 GLU A CA 1
ATOM 1917 C C . GLU A 1 248 ? -20.539 -11.871 35.385 1.00 91.81 248 GLU A C 1
ATOM 1919 O O . GLU A 1 248 ? -20.223 -13.016 35.069 1.00 91.81 248 GLU A O 1
ATOM 1924 N N . ALA A 1 249 ? -21.817 -11.521 35.565 1.00 93.75 249 ALA A N 1
ATOM 1925 C CA . ALA A 1 249 ? -22.957 -12.419 35.391 1.00 93.75 249 ALA A CA 1
ATOM 1926 C C . ALA A 1 249 ? -23.390 -12.641 33.920 1.00 93.75 249 ALA A C 1
ATOM 1928 O O . ALA A 1 249 ? -24.414 -13.289 33.689 1.00 93.75 249 ALA A O 1
ATOM 1929 N N . LYS A 1 250 ? -22.681 -12.087 32.922 1.00 93.75 250 LYS A N 1
ATOM 1930 C CA . LYS A 1 250 ? -23.062 -12.128 31.495 1.00 93.75 250 LYS A CA 1
ATOM 1931 C C . LYS A 1 250 ? -21.971 -12.764 30.638 1.00 93.75 250 LYS A C 1
ATOM 1933 O O . LYS A 1 250 ? -20.996 -12.114 30.262 1.00 93.75 250 LYS A O 1
ATOM 1938 N N . SER A 1 251 ? -22.177 -14.011 30.224 1.00 92.00 251 SER A N 1
ATOM 1939 C CA . SER A 1 251 ? -21.272 -14.723 29.314 1.00 92.00 251 SER A CA 1
ATOM 1940 C C . SER A 1 251 ? -21.170 -14.006 27.967 1.00 92.00 251 SER A C 1
ATOM 1942 O O . SER A 1 251 ? -22.167 -13.488 27.475 1.00 92.00 251 SER A O 1
ATOM 1944 N N . PHE A 1 252 ? -20.013 -14.019 27.295 1.00 89.25 252 PHE A N 1
ATOM 1945 C CA . PHE A 1 252 ? -19.890 -13.500 25.916 1.00 89.25 252 PHE A CA 1
ATOM 1946 C C . PHE A 1 252 ? -20.746 -14.267 24.882 1.00 89.25 252 PHE A C 1
ATOM 1948 O O . PHE A 1 252 ? -20.827 -13.863 23.721 1.00 89.25 252 PHE A O 1
ATOM 1955 N N . LEU A 1 253 ? -21.380 -15.375 25.285 1.00 89.25 253 LEU A N 1
ATOM 1956 C CA . LEU A 1 253 ? -22.390 -16.079 24.493 1.00 89.25 253 LEU A CA 1
ATOM 1957 C C . LEU A 1 253 ? -23.793 -15.462 24.607 1.00 89.25 253 LEU A C 1
ATOM 1959 O O . LEU A 1 253 ? -24.614 -15.739 23.730 1.00 89.25 253 LEU A O 1
ATOM 1963 N N . ASP A 1 254 ? -24.049 -14.640 25.627 1.00 93.12 254 ASP A N 1
ATOM 1964 C CA . ASP A 1 254 ? -25.320 -13.952 25.860 1.00 93.12 254 ASP A CA 1
ATOM 1965 C C . ASP A 1 254 ? -25.386 -12.665 25.031 1.00 93.12 254 ASP A C 1
ATOM 1967 O O . ASP A 1 254 ? -24.440 -11.865 25.023 1.00 93.12 254 ASP A O 1
ATOM 1971 N N . ASP A 1 255 ? -26.515 -12.433 24.356 1.00 96.44 255 ASP A N 1
ATOM 1972 C CA . ASP A 1 255 ? -26.743 -11.168 23.659 1.00 96.44 255 ASP A CA 1
ATOM 1973 C C . ASP A 1 255 ? -27.197 -10.092 24.646 1.00 96.44 255 ASP A C 1
ATOM 1975 O O . ASP A 1 255 ? -28.347 -10.043 25.079 1.00 96.44 255 ASP A O 1
ATOM 1979 N N . TYR A 1 256 ? -26.237 -9.265 25.052 1.00 95.50 256 TYR A N 1
ATOM 1980 C CA . TYR A 1 256 ? -26.425 -8.204 26.034 1.00 95.50 256 TYR A CA 1
ATOM 1981 C C . TYR A 1 256 ? -25.665 -6.937 25.596 1.00 95.50 256 TYR A C 1
ATOM 1983 O O . TYR A 1 256 ? -24.628 -6.608 26.177 1.00 95.50 256 TYR A O 1
ATOM 1991 N N . PRO A 1 257 ? -26.112 -6.261 24.519 1.00 96.25 257 PRO A N 1
ATOM 1992 C CA . PRO A 1 257 ? -25.522 -5.002 24.082 1.00 96.25 257 PRO A CA 1
ATOM 1993 C C . PRO A 1 257 ? -25.823 -3.882 25.081 1.00 96.25 257 PRO A C 1
ATOM 1995 O O . PRO A 1 257 ? -26.956 -3.711 25.527 1.00 96.25 257 PRO A O 1
ATOM 1998 N N . VAL A 1 258 ? -24.815 -3.067 25.383 1.00 96.00 258 VAL A N 1
ATOM 1999 C CA . VAL A 1 258 ? -24.942 -1.875 26.226 1.00 96.00 258 VAL A CA 1
ATOM 2000 C C . VAL A 1 258 ? -24.162 -0.745 25.568 1.00 96.00 258 VAL A C 1
ATOM 2002 O O . VAL A 1 258 ? -22.965 -0.883 25.344 1.00 96.00 258 VAL A O 1
ATOM 2005 N N . ASN A 1 259 ? -24.826 0.366 25.238 1.00 95.00 259 ASN A N 1
ATOM 2006 C CA . ASN A 1 259 ? -24.189 1.571 24.683 1.00 95.00 259 ASN A CA 1
ATOM 2007 C C . ASN A 1 259 ? -23.274 1.319 23.457 1.00 95.00 259 ASN A C 1
ATOM 2009 O O . ASN A 1 259 ? -22.310 2.043 23.222 1.00 95.00 259 ASN A O 1
ATOM 2013 N N . GLN A 1 260 ? -23.564 0.291 22.648 1.00 93.25 260 GLN A N 1
ATOM 2014 C CA . GLN A 1 260 ? -22.671 -0.164 21.569 1.00 93.25 260 GLN A CA 1
ATOM 2015 C C . GLN A 1 260 ? -22.385 0.890 20.475 1.00 93.25 260 GLN A C 1
ATOM 2017 O O . GLN A 1 260 ? -21.376 0.787 19.777 1.00 93.25 260 GLN A O 1
ATOM 2022 N N . GLU A 1 261 ? -23.253 1.897 20.333 1.00 93.81 261 GLU A N 1
ATOM 2023 C CA . GLU A 1 261 ? -23.107 3.003 19.373 1.00 93.81 261 GLU A CA 1
ATOM 2024 C C . GLU A 1 261 ? -22.227 4.154 19.903 1.00 93.81 261 GLU A C 1
ATOM 2026 O O . GLU A 1 261 ? -21.811 5.024 19.135 1.00 93.81 261 GLU A O 1
ATOM 2031 N N . THR A 1 262 ? -21.889 4.151 21.200 1.00 94.31 262 THR A N 1
ATOM 2032 C CA . THR A 1 262 ? -21.019 5.142 21.859 1.00 94.31 262 THR A CA 1
ATOM 2033 C C . THR A 1 262 ? -19.719 4.508 22.390 1.00 94.31 262 THR A C 1
ATOM 2035 O O . THR A 1 262 ? -19.405 4.627 23.572 1.00 94.31 262 THR A O 1
ATOM 2038 N N . PRO A 1 263 ? -18.875 3.884 21.538 1.00 93.38 263 PRO A N 1
ATOM 2039 C CA . PRO A 1 263 ? -17.703 3.107 21.972 1.00 93.38 263 PRO A CA 1
ATOM 2040 C C . PRO A 1 263 ? -16.590 3.898 22.685 1.00 93.38 263 PRO A C 1
ATOM 2042 O O . PRO A 1 263 ? -15.647 3.291 23.180 1.00 93.38 263 PRO A O 1
ATOM 2045 N N . GLY A 1 264 ? -16.673 5.232 22.749 1.00 92.94 264 GLY A N 1
ATOM 2046 C CA . GLY A 1 264 ? -15.801 6.063 23.592 1.00 92.94 264 GLY A CA 1
ATOM 2047 C C . GLY A 1 264 ? -16.277 6.216 25.045 1.00 92.94 264 GLY A C 1
ATOM 2048 O O . GLY A 1 264 ? -15.574 6.819 25.848 1.00 92.94 264 GLY A O 1
ATOM 2049 N N . GLN A 1 265 ? -17.465 5.712 25.400 1.00 92.31 265 GLN A N 1
ATOM 2050 C CA . GLN A 1 265 ? -18.020 5.779 26.756 1.00 92.31 265 GLN A CA 1
ATOM 2051 C C . GLN A 1 265 ? -17.724 4.479 27.516 1.00 92.31 265 GLN A C 1
ATOM 2053 O O . GLN A 1 265 ? -18.521 3.545 27.546 1.00 92.31 265 GLN A O 1
ATOM 2058 N N . HIS A 1 266 ? -16.551 4.420 28.146 1.00 90.81 266 HIS A N 1
ATOM 2059 C CA . HIS A 1 266 ? -16.029 3.208 28.793 1.00 90.81 266 HIS A CA 1
ATOM 2060 C C . HIS A 1 266 ? -16.686 2.848 30.140 1.00 90.81 266 HIS A C 1
ATOM 2062 O O . HIS A 1 266 ? -16.446 1.766 30.668 1.00 90.81 266 HIS A O 1
ATOM 2068 N N . GLU A 1 267 ? -17.520 3.726 30.707 1.00 93.62 267 GLU A N 1
ATOM 2069 C CA . GLU A 1 267 ? -18.168 3.496 32.007 1.00 93.62 267 GLU A CA 1
ATOM 2070 C C . GLU A 1 267 ? -19.099 2.274 31.997 1.00 93.62 267 GLU A C 1
ATOM 2072 O O . GLU A 1 267 ? -19.185 1.551 32.994 1.00 93.62 267 GLU A O 1
ATOM 2077 N N . LYS A 1 268 ? -19.796 2.043 30.879 1.00 94.25 268 LYS A N 1
ATOM 2078 C CA . LYS A 1 268 ? -20.711 0.915 30.697 1.00 94.25 268 LYS A CA 1
ATOM 2079 C C . LYS A 1 268 ? -20.928 0.662 29.202 1.00 94.25 268 LYS A C 1
ATOM 2081 O O . LYS A 1 268 ? -21.779 1.301 28.590 1.00 94.25 268 LYS A O 1
ATOM 2086 N N . TYR A 1 269 ? -20.159 -0.248 28.612 1.00 95.81 269 TYR A N 1
ATOM 2087 C CA . TYR A 1 269 ? -20.172 -0.548 27.177 1.00 95.81 269 TYR A CA 1
ATOM 2088 C C . TYR A 1 269 ? -20.031 -2.052 26.917 1.00 95.81 269 TYR A C 1
ATOM 2090 O O . TYR A 1 269 ? -19.173 -2.715 27.500 1.00 95.81 269 TYR A O 1
ATOM 2098 N N . ARG A 1 270 ? -20.837 -2.586 25.997 1.00 95.56 270 ARG A N 1
ATOM 2099 C CA . ARG A 1 270 ? -20.764 -3.966 25.510 1.00 95.56 270 ARG A CA 1
ATOM 2100 C C . ARG A 1 270 ? -21.356 -4.073 24.110 1.00 95.56 270 ARG A C 1
ATOM 2102 O O . ARG A 1 270 ? -22.444 -3.561 23.852 1.00 95.56 270 ARG A O 1
ATOM 2109 N N . LEU A 1 271 ? -20.661 -4.754 23.206 1.00 95.12 271 LEU A N 1
ATOM 2110 C CA . LEU A 1 271 ? -21.176 -5.053 21.870 1.00 95.12 271 LEU A CA 1
ATOM 2111 C C . LEU A 1 271 ? -22.255 -6.144 21.908 1.00 95.12 271 LEU A C 1
ATOM 2113 O O . LEU A 1 271 ? -22.201 -7.051 22.736 1.00 95.12 271 LEU A O 1
ATOM 2117 N N . ALA A 1 272 ? -23.181 -6.119 20.945 1.00 95.31 272 ALA A N 1
ATOM 2118 C CA . ALA A 1 272 ? -24.052 -7.262 20.677 1.00 95.31 272 ALA A CA 1
ATOM 2119 C C . ALA A 1 272 ? -23.236 -8.530 20.356 1.00 95.31 272 ALA A C 1
ATOM 2121 O O . ALA A 1 272 ? -22.184 -8.478 19.703 1.00 95.31 272 ALA A O 1
ATOM 2122 N N . ARG A 1 273 ? -23.766 -9.694 20.735 1.00 94.25 273 ARG A N 1
ATOM 2123 C CA . ARG A 1 273 ? -23.187 -11.028 20.503 1.00 94.25 273 ARG A CA 1
ATOM 2124 C C . ARG A 1 273 ? -22.811 -11.246 19.041 1.00 94.25 273 ARG A C 1
ATOM 2126 O O . ARG A 1 273 ? -21.715 -11.722 18.753 1.00 94.25 273 ARG A O 1
ATOM 2133 N N . ALA A 1 274 ? -23.682 -10.847 18.113 1.00 92.19 274 ALA A N 1
ATOM 2134 C CA . ALA A 1 274 ? -23.428 -10.957 16.676 1.00 92.19 274 ALA A CA 1
ATOM 2135 C C . ALA A 1 274 ? -22.195 -10.143 16.230 1.00 92.19 274 ALA A C 1
ATOM 2137 O O . ALA A 1 274 ? -21.399 -10.616 15.420 1.00 92.19 274 ALA A O 1
ATOM 2138 N N . ALA A 1 275 ? -21.978 -8.951 16.796 1.00 90.31 275 ALA A N 1
ATOM 2139 C CA . ALA A 1 275 ? -20.800 -8.138 16.496 1.00 90.31 275 ALA A CA 1
ATOM 2140 C C . ALA A 1 275 ? -19.517 -8.750 17.087 1.00 90.31 275 ALA A C 1
ATOM 2142 O O . ALA A 1 275 ? -18.490 -8.781 16.409 1.00 90.31 275 ALA A O 1
ATOM 2143 N N . MET A 1 276 ? -19.578 -9.305 18.304 1.00 91.44 276 MET A N 1
ATOM 2144 C CA . MET A 1 276 ? -18.456 -10.045 18.901 1.00 91.44 276 MET A CA 1
ATOM 2145 C C . MET A 1 276 ? -18.096 -11.300 18.086 1.00 91.44 276 MET A C 1
ATOM 2147 O O . MET A 1 276 ? -16.917 -11.591 17.890 1.00 91.44 276 MET A O 1
ATOM 2151 N N . GLN A 1 277 ? -19.092 -12.006 17.539 1.00 89.19 277 GLN A N 1
ATOM 2152 C CA . GLN A 1 277 ? -18.890 -13.146 16.637 1.00 89.19 277 GLN A CA 1
ATOM 2153 C C . GLN A 1 277 ? -18.231 -12.743 15.309 1.00 89.19 277 GLN A C 1
ATOM 2155 O O . GLN A 1 277 ? -17.314 -13.431 14.863 1.00 89.19 277 GLN A O 1
ATOM 2160 N N . MET A 1 278 ? -18.632 -11.619 14.703 1.00 84.62 278 MET A N 1
ATOM 2161 C CA . MET A 1 278 ? -17.967 -11.087 13.502 1.00 84.62 278 MET A CA 1
ATOM 2162 C C . MET A 1 278 ? -16.499 -10.739 13.781 1.00 84.62 278 MET A C 1
ATOM 2164 O O . MET A 1 278 ? -15.620 -11.150 13.025 1.00 84.62 278 MET A O 1
ATOM 2168 N N . ILE A 1 279 ? -16.219 -10.061 14.901 1.00 84.44 279 ILE A N 1
ATOM 2169 C CA . ILE A 1 279 ? -14.846 -9.745 15.327 1.00 84.44 279 ILE A CA 1
ATOM 2170 C C . ILE A 1 279 ? -14.039 -11.039 15.509 1.00 84.44 279 ILE A C 1
ATOM 2172 O O . ILE A 1 279 ? -12.955 -11.157 14.938 1.00 84.44 279 ILE A O 1
ATOM 2176 N N . LYS A 1 280 ? -14.594 -12.046 16.202 1.00 82.31 280 LYS A N 1
ATOM 2177 C CA . LYS A 1 280 ? -13.968 -13.368 16.381 1.00 82.31 280 LYS A CA 1
ATOM 2178 C C . LYS A 1 280 ? -13.606 -14.036 15.056 1.00 82.31 280 LYS A C 1
ATOM 2180 O O . LYS A 1 280 ? -12.503 -14.554 14.932 1.00 82.31 280 LYS A O 1
ATOM 2185 N N . ALA A 1 281 ? -14.518 -14.028 14.085 1.00 73.31 281 ALA A N 1
ATOM 2186 C CA . ALA A 1 281 ? -14.301 -14.634 12.772 1.00 73.31 281 ALA A CA 1
ATOM 2187 C C . ALA A 1 281 ? -13.254 -13.882 11.927 1.00 73.31 281 ALA A C 1
ATOM 2189 O O . ALA A 1 281 ? -12.589 -14.493 11.096 1.00 73.31 281 ALA A O 1
ATOM 2190 N N . SER A 1 282 ? -13.090 -12.573 12.147 1.00 66.12 282 SER A N 1
ATOM 2191 C CA . SER A 1 282 ? -12.083 -11.744 11.464 1.00 66.12 282 SER A CA 1
ATOM 2192 C C . SER A 1 282 ? -10.691 -11.754 12.121 1.00 66.12 282 SER A C 1
ATOM 2194 O O . SER A 1 282 ? -9.717 -11.310 11.512 1.00 66.12 282 SER A O 1
ATOM 2196 N N . GLY A 1 283 ? -10.579 -12.231 13.364 1.00 59.03 283 GLY A N 1
ATOM 2197 C CA . GLY A 1 283 ? -9.333 -12.226 14.127 1.00 59.03 283 GLY A CA 1
ATOM 2198 C C . GLY A 1 283 ? -8.413 -13.389 13.759 1.00 59.03 283 GLY A C 1
ATOM 2199 O O . GLY A 1 283 ? -8.729 -14.541 14.037 1.00 59.03 283 GLY A O 1
ATOM 2200 N N . VAL A 1 284 ? -7.230 -13.087 13.212 1.00 47.78 284 VAL A N 1
ATOM 2201 C CA . VAL A 1 284 ? -6.197 -14.096 12.876 1.00 47.78 284 VAL A CA 1
ATOM 2202 C C . VAL A 1 284 ? -5.666 -14.822 14.128 1.00 47.78 284 VAL A C 1
ATOM 2204 O O . VAL A 1 284 ? -5.205 -15.956 14.046 1.00 47.78 284 VAL A O 1
ATOM 2207 N N . VAL A 1 285 ? -5.778 -14.188 15.300 1.00 39.09 285 VAL A N 1
ATOM 2208 C CA . VAL A 1 285 ? -5.632 -14.779 16.640 1.00 39.09 285 VAL A CA 1
ATOM 2209 C C . VAL A 1 285 ? -6.667 -14.083 17.544 1.00 39.09 285 VAL A C 1
ATOM 2211 O O . VAL A 1 285 ? -6.857 -12.875 17.382 1.00 39.09 285 VAL A O 1
ATOM 2214 N N . PRO A 1 286 ? -7.352 -14.769 18.483 1.00 38.72 286 PRO A N 1
ATOM 2215 C CA . PRO A 1 286 ? -8.337 -14.138 19.367 1.00 38.72 286 PRO A CA 1
ATOM 2216 C C . PRO A 1 286 ? -7.674 -13.261 20.446 1.00 38.72 286 PRO A C 1
ATOM 2218 O O . PRO A 1 286 ? -7.547 -13.647 21.605 1.00 38.72 286 PRO A O 1
ATOM 2221 N N . SER A 1 287 ? -7.257 -12.056 20.059 1.00 38.22 287 SER A N 1
ATOM 2222 C CA . SER A 1 287 ? -6.750 -11.013 20.949 1.00 38.22 287 SER A CA 1
ATOM 2223 C C . SER A 1 287 ? -7.889 -10.080 21.381 1.00 38.22 287 SER A C 1
ATOM 2225 O O . SER A 1 287 ? -8.150 -9.059 20.741 1.00 38.22 287 SER A O 1
ATOM 2227 N N . TYR A 1 288 ? -8.577 -10.436 22.469 1.00 45.72 288 TYR A N 1
ATOM 2228 C CA . TYR A 1 288 ? -9.581 -9.582 23.116 1.00 45.72 288 TYR A CA 1
ATOM 2229 C C . TYR A 1 288 ? -8.954 -8.777 24.251 1.00 45.72 288 TYR A C 1
ATOM 2231 O O . TYR A 1 288 ? -8.247 -9.336 25.087 1.00 45.72 288 TYR A O 1
ATOM 2239 N N . MET A 1 289 ? -9.243 -7.477 24.302 1.00 42.19 289 MET A N 1
ATOM 2240 C CA . MET A 1 289 ? -8.836 -6.616 25.409 1.00 42.19 289 MET A CA 1
ATOM 2241 C C . MET A 1 289 ? -10.051 -6.369 26.300 1.00 42.19 289 MET A C 1
ATOM 2243 O O . MET A 1 289 ? -10.929 -5.580 25.953 1.00 42.19 289 MET A O 1
ATOM 2247 N N . GLN A 1 290 ? -10.106 -7.066 27.432 1.00 43.81 290 GLN A N 1
ATOM 2248 C CA . GLN A 1 290 ? -11.043 -6.763 28.508 1.00 43.81 290 GLN 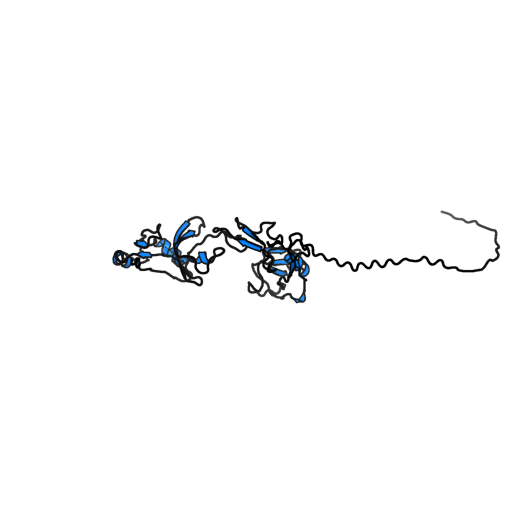A CA 1
ATOM 2249 C C . GLN A 1 290 ? -10.359 -5.735 29.413 1.00 43.81 290 GLN A C 1
ATOM 2251 O O . GLN A 1 290 ? -9.352 -6.045 30.050 1.00 43.81 290 GLN A O 1
ATOM 2256 N N . VAL A 1 291 ? -10.851 -4.494 29.413 1.00 43.91 291 VAL A N 1
ATOM 2257 C CA . VAL A 1 291 ? -10.283 -3.405 30.223 1.00 43.91 291 VAL A CA 1
ATOM 2258 C C . VAL A 1 291 ? -11.207 -3.140 31.409 1.00 43.91 291 VAL A C 1
ATOM 2260 O O . VAL A 1 291 ? -12.291 -2.582 31.200 1.00 43.91 291 VAL A O 1
ATOM 2263 N N . PRO A 1 292 ? -10.797 -3.480 32.648 1.00 37.06 292 PRO A N 1
ATOM 2264 C CA . PRO A 1 292 ? -11.429 -2.930 33.837 1.00 37.06 292 PRO A CA 1
ATOM 2265 C C . PRO A 1 292 ? -11.200 -1.419 33.809 1.00 37.06 292 PRO A C 1
ATOM 2267 O O . PRO A 1 292 ? -10.049 -0.975 33.798 1.00 37.06 292 PRO A O 1
ATOM 2270 N N . TYR A 1 293 ? -12.269 -0.622 33.773 1.00 38.97 293 TYR A N 1
ATOM 2271 C CA . TYR A 1 293 ? -12.140 0.831 33.743 1.00 38.97 293 TYR A CA 1
ATOM 2272 C C . TYR A 1 293 ? -11.644 1.328 35.108 1.00 38.97 293 TYR A C 1
ATOM 2274 O O . TYR A 1 293 ? -12.421 1.543 36.043 1.00 38.97 293 TYR A O 1
ATOM 2282 N N . GLN A 1 294 ? -10.324 1.489 35.232 1.00 39.91 294 GLN A N 1
ATOM 2283 C CA . GLN A 1 294 ? -9.719 2.300 36.279 1.00 39.91 294 GLN A CA 1
ATOM 2284 C C . GLN A 1 294 ? -9.920 3.759 35.879 1.00 39.91 294 GLN A C 1
ATOM 2286 O O . GLN A 1 294 ? -9.187 4.281 35.042 1.00 39.91 294 GLN A O 1
ATO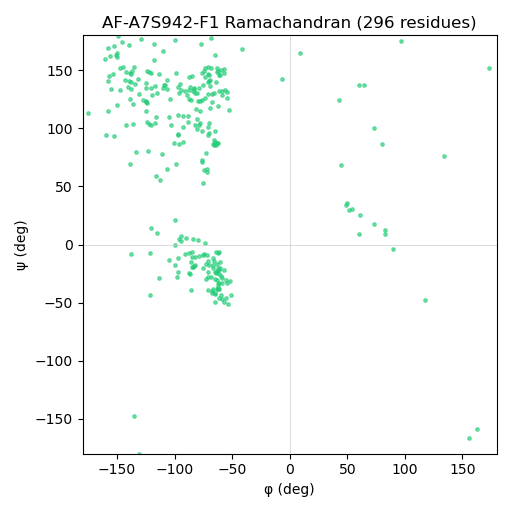M 2291 N N . GLY A 1 295 ? -10.961 4.377 36.440 1.00 32.75 295 GLY A N 1
ATOM 2292 C CA . GLY A 1 295 ? -11.238 5.792 36.223 1.00 32.75 295 GLY A CA 1
ATOM 2293 C C . GLY A 1 295 ? -10.046 6.659 36.619 1.00 32.75 295 GLY A C 1
ATOM 2294 O O . GLY A 1 295 ? -9.260 6.290 37.499 1.00 32.75 295 GLY A O 1
ATOM 2295 N N . GLU A 1 296 ? -9.929 7.807 35.958 1.00 32.91 296 GLU A N 1
ATOM 2296 C CA . GLU A 1 296 ? -8.928 8.821 36.269 1.00 32.91 296 GLU A CA 1
ATOM 2297 C C . GLU A 1 296 ? -9.010 9.165 37.763 1.00 32.91 296 GLU A C 1
ATOM 2299 O O . GLU A 1 296 ? -10.033 9.639 38.261 1.00 32.91 296 GLU A O 1
ATOM 2304 N N . ARG A 1 297 ? -7.938 8.859 38.501 1.00 29.02 297 ARG A N 1
ATOM 2305 C CA . ARG A 1 297 ? -7.736 9.433 39.828 1.00 29.02 297 ARG A CA 1
ATOM 2306 C C . ARG A 1 297 ? -7.221 10.849 39.607 1.00 29.02 297 ARG A C 1
ATOM 2308 O O . ARG A 1 297 ? -6.136 10.993 39.044 1.00 29.02 297 ARG A O 1
ATOM 2315 N N . ASN A 1 298 ? -8.033 11.821 40.025 1.00 31.19 298 ASN A N 1
ATOM 2316 C CA . ASN A 1 298 ? -7.652 13.226 40.197 1.00 31.19 298 ASN A CA 1
ATOM 2317 C C . ASN A 1 298 ? -6.327 13.357 40.963 1.00 31.19 298 ASN A C 1
ATOM 2319 O O . ASN A 1 298 ? -6.130 12.552 41.906 1.00 31.19 298 ASN A O 1
#

Mean predicted aligned error: 13.32 Å

pLDDT: mean 80.98, std 22.18, range [27.22, 98.38]

Sequence (298 aa):
MARHKNTPLGISPSPLGLSGKIMSILPFMLVFASIRGHVIAQTCPQGVCYGGVFKAKEGIKGQHLLGFSYKNLSTVRHAQGCFSACANECLCRSYQVSSTGCELLEEDKDSRTLKPNSDYIYFDLKQKVVPSASSLSYPSVCRNGCCLANPCLNGGTCTEKCEHPKTKFVCNCPTNATGKRCEQFFWPKSCLDFYKAHNAPAKPPRGVYTIFKNDNITEVKRYCDFTPPNKAWTLIESYAAKHRVEFEAKSFLDDYPVNQETPGQHEKYRLARAAMQMIKASGVVPSYMQVPYQGERN

Secondary structure (DSSP, 8-state):
--------------------------------------------TTSEEEEE---GGG-EEEEE-TT-EEEEETT--SHHHHHHHHHH-SS-SEEEE-SS-EEEES--TTTS--EEEEEEEEEE--EEEEE-S-TT---SS---STTTT----TTPEEEEEEEETTEEEEEE--TTEESSSS-EE----SGGGGGGSTT--SSPPPEEEEEE-TTSS-EEEEEEEEETTTEEEE--EEEEGGGHHHHHT--TTS---BSTT-TT-TTEEE--HHHHHHHHHH-SS-----EEE-----

Radius of gyration: 38.16 Å; Cα contacts (8 Å, |Δi|>4): 522; chains: 1; bounding box: 82×50×140 Å

InterPro domains:
  IPR000742 EGF-like domain [PF00008] (147-181)
  IPR000742 EGF-like domain [PS00022] (171-182)
  IPR000742 EGF-like domain [PS50026] (147-183)
  IPR003609 PAN/Apple domain [PF00024] (61-125)
  IPR003609 PAN/Apple domain [PS50948] (49-127)
  IPR003609 PAN/Apple domain [SM00473] (49-126)
  IPR014716 Fibrinogen, alpha/beta/gamma chain, C-terminal globular, subdomain 1 [G3DSA:3.90.215.10] (186-271)
  IPR036056 Fibrinogen-like, C-terminal [SSF56496] (183-239)

Solvent-accessible surface area (backbone atoms only — not comparable to full-atom values): 18024 Å² total; per-residue (Å²): 133,83,87,80,90,82,84,89,86,86,83,86,81,86,84,89,83,91,80,81,93,78,83,85,77,76,83,79,78,77,77,75,78,77,76,85,66,83,76,76,72,62,78,30,96,53,38,34,40,65,51,65,74,87,58,85,90,70,47,44,71,34,23,35,72,85,93,43,63,81,47,76,38,64,88,34,69,45,66,65,58,36,47,57,54,30,66,75,36,68,66,34,31,14,36,35,35,34,92,68,15,16,34,30,15,72,47,38,76,90,81,42,81,70,42,84,36,79,66,26,33,25,34,78,62,64,51,40,68,38,71,30,80,49,90,87,57,74,63,98,58,68,38,56,62,58,47,78,77,52,74,26,32,84,81,19,48,63,44,54,36,69,91,42,63,79,43,36,52,48,42,50,46,44,90,59,16,16,71,78,32,14,79,37,74,50,71,34,68,46,55,57,40,53,71,66,40,58,87,45,54,84,60,56,80,64,47,73,42,79,27,26,47,98,80,72,68,54,72,45,65,40,22,29,44,56,48,68,83,94,40,45,27,53,62,52,43,28,33,26,74,93,48,44,76,70,50,77,74,51,57,85,86,49,78,59,60,32,56,49,90,46,53,80,47,48,63,57,26,19,44,39,32,70,57,51,50,52,51,56,75,71,39,96,60,92,65,75,52,82,48,78,43,78,69,88,78,128

Nearest PDB structures (foldseek):
  1hky-assembly1_A  TM=6.481E-01  e=1.682E-02  Eimeria tenella
  6ryw-assembly1_A  TM=6.435E-01  e=4.674E-02  Colletotrichum graminicola M1.001
  3c9a-assembly2_C  TM=7.749E-01  e=6.202E-01  unclassified
  3ltf-assembly1_B  TM=7.935E-01  e=1.003E+00  Drosophila melanogaster
  6ryx-assembly1_A  TM=2.875E-01  e=2.272E-02  Colletotrichum graminicola M1.001

Foldseek 3Di:
DDDDDDDDDDDDDDDDDDDDDDDPDDPPPPPPPPCPPPPPQVDQVFFKAWDDDDDPVQWDAQKDDPPFFPDWDQVAQDDVVLLVVLRPAQQAFWKKHFPRGITGGNDDCVRDPIDGHRRMIIGGNDIDMDGGPDPVPPDPADTRCNPVVPQAPPPWDKGADRPDSSDGIATDEDQQFADRRSPGGQAAADLLSLCRTRVRDQFDDWDKDWHDDPVSPDIAIWTWGGDPPRDIETAAWAAEPVCVVVPVPDDLCDQDADPRRPNRPRHGGHDGSVVVVSVVVVDPDPDYDYDHDPDDDD

Organism: Nematostella vectensis (NCBI:txid45351)